Protein AF-A0A3N5PZY4-F1 (afdb_monomer_lite)

Foldseek 3Di:
DAAFEKEKEKEWEKFWLKFFPDPQDLHGPPPDPVVSVQNLLSLVQVLVVCVVDPLWAKEKEFFAEPVYDQCLSVVNSVVSCVSSVDDPVRYHYHYDYDDDDPDPLCNRVRRMIGMAINNATAITTGIDMDMDTHDDKDKDFDDDDDDAPQADKDKDKWKAKPNHTFDFDPPDPTTITIDTQVSFDDVQTKIKMKMKMWIAHPVRDIDIDMDIDMDTYYYDHDDHHYFHDQPPGTDDPQKDFQAWDDPPDLAGRYGHVVVLVVVVVLVVLVWAKEKEFFAEQDDDPVSRVVSSVSNVVNVCVVSVHDPVRYHYDYDDYDNDGDNHSRNRRSRRTMMMGIGGDDD

Radius of gyration: 30.27 Å; chains: 1; bounding box: 75×42×87 Å

Structure (mmCIF, N/CA/C/O backbone):
data_AF-A0A3N5PZY4-F1
#
_entry.id   AF-A0A3N5PZY4-F1
#
loop_
_atom_site.group_PDB
_atom_site.id
_atom_site.type_symbol
_atom_site.label_atom_id
_atom_site.label_alt_id
_atom_site.label_comp_id
_atom_site.label_asym_id
_atom_site.label_entity_id
_atom_site.label_seq_id
_atom_site.pdbx_PDB_ins_code
_atom_site.Cartn_x
_atom_site.Cartn_y
_atom_site.Cartn_z
_atom_site.occupancy
_atom_site.B_iso_or_equiv
_atom_site.auth_seq_id
_atom_site.auth_comp_id
_atom_site.auth_asym_id
_atom_site.auth_atom_id
_atom_site.pdbx_PDB_model_num
ATOM 1 N N . MET A 1 1 ? -21.952 -9.156 31.221 1.00 52.38 1 MET A N 1
ATOM 2 C CA . MET A 1 1 ? -20.682 -9.313 30.490 1.00 52.38 1 MET A CA 1
ATOM 3 C C . MET A 1 1 ? -20.955 -8.785 29.099 1.00 52.38 1 MET A C 1
ATOM 5 O O . MET A 1 1 ? -21.844 -9.321 28.447 1.00 52.38 1 MET A O 1
ATOM 9 N N . THR A 1 2 ? -20.318 -7.684 28.718 1.00 58.78 2 THR A N 1
ATOM 10 C CA . THR A 1 2 ? -20.609 -6.984 27.454 1.00 58.78 2 THR A CA 1
ATOM 11 C C . THR A 1 2 ? -19.402 -7.107 26.530 1.00 58.78 2 THR A C 1
ATOM 13 O O . THR A 1 2 ? -18.292 -7.349 27.006 1.00 58.78 2 THR A O 1
ATOM 16 N N . ALA A 1 3 ? -19.626 -7.010 25.224 1.00 64.38 3 ALA A N 1
ATOM 17 C CA . ALA A 1 3 ? -18.598 -7.147 24.207 1.00 64.38 3 ALA A CA 1
ATOM 18 C C . ALA A 1 3 ? -18.142 -5.781 23.691 1.00 64.38 3 ALA A C 1
ATOM 20 O O . ALA A 1 3 ? -18.972 -4.913 23.438 1.00 64.38 3 ALA A O 1
ATOM 21 N N . ILE A 1 4 ? -16.836 -5.616 23.516 1.00 71.94 4 ILE A N 1
ATOM 22 C CA . ILE A 1 4 ? -16.255 -4.620 22.619 1.00 71.94 4 ILE A CA 1
ATOM 23 C C . ILE A 1 4 ? -16.128 -5.333 21.283 1.00 71.94 4 ILE A C 1
ATOM 25 O O . ILE A 1 4 ? -15.358 -6.288 21.186 1.00 71.94 4 ILE A O 1
ATOM 29 N N . ASP A 1 5 ? -16.888 -4.912 20.281 1.00 74.81 5 ASP A N 1
ATOM 30 C CA . ASP A 1 5 ? -16.791 -5.522 18.963 1.00 74.81 5 ASP A CA 1
ATOM 31 C C . ASP A 1 5 ? -15.567 -4.936 18.260 1.00 74.81 5 ASP A C 1
ATOM 33 O O . ASP A 1 5 ? -15.507 -3.753 17.917 1.00 74.81 5 ASP A O 1
ATOM 37 N N . VAL A 1 6 ? -14.549 -5.769 18.085 1.00 69.81 6 VAL A N 1
ATOM 38 C CA . VAL A 1 6 ? -13.333 -5.425 17.357 1.00 69.81 6 VAL A CA 1
ATOM 39 C C . VAL A 1 6 ? -13.479 -5.988 15.957 1.00 69.81 6 VAL A C 1
ATOM 41 O O . VAL A 1 6 ? -13.426 -7.198 15.773 1.00 69.81 6 VAL A O 1
ATOM 44 N N . THR A 1 7 ? -13.675 -5.125 14.965 1.00 72.06 7 THR A N 1
ATOM 45 C CA . THR A 1 7 ? -13.586 -5.546 13.562 1.00 72.06 7 THR A CA 1
ATOM 46 C C . THR A 1 7 ? -12.134 -5.432 13.137 1.00 72.06 7 THR A C 1
ATOM 48 O O . THR A 1 7 ? -11.539 -4.363 13.277 1.00 72.06 7 THR A O 1
ATOM 51 N N . VAL A 1 8 ? -11.552 -6.532 12.667 1.00 72.94 8 VAL A N 1
ATOM 52 C CA . VAL A 1 8 ? -10.187 -6.545 12.137 1.00 72.94 8 VAL A CA 1
ATOM 53 C C . VAL A 1 8 ? -10.281 -6.627 10.623 1.00 72.94 8 VAL A C 1
ATOM 55 O O . VAL A 1 8 ? -10.717 -7.633 10.080 1.00 72.94 8 VAL A O 1
ATOM 58 N N . ASP A 1 9 ? -9.863 -5.575 9.940 1.00 72.38 9 ASP A N 1
ATOM 59 C CA . ASP A 1 9 ? -9.740 -5.582 8.490 1.00 72.38 9 ASP A CA 1
ATOM 60 C C . ASP A 1 9 ? -8.288 -5.911 8.143 1.00 72.38 9 ASP A C 1
ATOM 62 O O . ASP A 1 9 ? -7.366 -5.155 8.476 1.00 72.38 9 ASP A O 1
ATOM 66 N N . ASP A 1 10 ? -8.085 -7.052 7.486 1.00 75.00 10 ASP A N 1
ATOM 67 C CA . ASP A 1 10 ? -6.793 -7.408 6.915 1.00 75.00 10 ASP A CA 1
ATOM 68 C C . ASP A 1 10 ? -6.765 -6.911 5.475 1.00 75.00 10 ASP A C 1
ATOM 70 O O . ASP A 1 10 ? -7.575 -7.299 4.635 1.00 75.00 10 ASP A O 1
ATOM 74 N N . THR A 1 11 ? -5.874 -5.979 5.189 1.00 76.31 11 THR A N 1
ATOM 75 C CA . THR A 1 11 ? -5.788 -5.360 3.874 1.00 76.31 11 THR A CA 1
ATOM 76 C C . THR A 1 11 ? -4.509 -5.797 3.197 1.00 76.31 11 THR A C 1
ATOM 78 O O . THR A 1 11 ? -3.420 -5.597 3.730 1.00 76.31 11 THR A O 1
ATOM 81 N N . ILE A 1 12 ? -4.639 -6.370 2.007 1.00 82.38 12 ILE A N 1
ATOM 82 C CA . ILE A 1 12 ? -3.504 -6.734 1.166 1.00 82.38 12 ILE A CA 1
ATOM 83 C C . ILE A 1 12 ? -3.363 -5.648 0.106 1.00 82.38 12 ILE A C 1
ATOM 85 O O . ILE A 1 12 ? -4.288 -5.411 -0.676 1.00 82.38 12 ILE A O 1
ATOM 89 N N . TYR A 1 13 ? -2.205 -5.001 0.089 1.00 85.00 13 TYR A N 1
ATOM 90 C CA . TYR A 1 13 ? -1.813 -4.038 -0.933 1.00 85.00 13 TYR A CA 1
ATOM 91 C C . TYR A 1 13 ? -0.797 -4.686 -1.862 1.00 85.00 13 TYR A C 1
ATOM 93 O O . TYR A 1 13 ? -0.001 -5.516 -1.428 1.00 85.00 13 TYR A O 1
ATOM 101 N N . GLN A 1 14 ? -0.793 -4.297 -3.131 1.00 89.94 14 GLN A N 1
ATOM 102 C CA . GLN A 1 14 ? 0.293 -4.647 -4.039 1.00 89.94 14 GLN A CA 1
ATOM 103 C C . GLN A 1 14 ? 1.214 -3.440 -4.171 1.00 89.94 14 GLN A C 1
ATOM 105 O O . GLN A 1 14 ? 0.748 -2.337 -4.442 1.00 89.94 14 GLN A O 1
ATOM 110 N N . ALA A 1 15 ? 2.513 -3.634 -3.959 1.00 92.69 15 ALA A N 1
ATOM 111 C CA . ALA A 1 15 ? 3.484 -2.547 -3.984 1.00 92.69 15 ALA A CA 1
ATOM 112 C C . ALA A 1 15 ? 4.720 -2.911 -4.803 1.00 92.69 15 ALA A C 1
ATOM 114 O O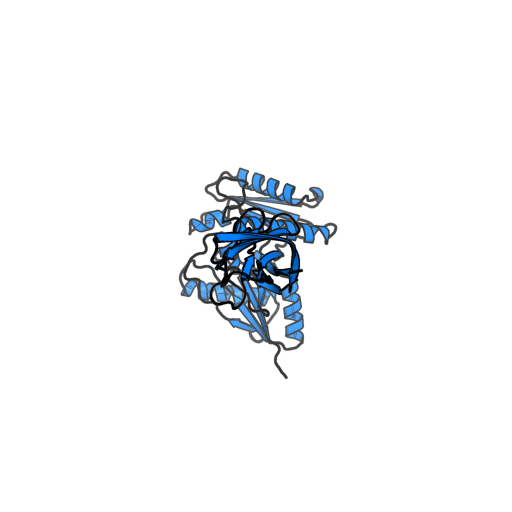 . ALA A 1 15 ? 5.148 -4.067 -4.844 1.00 92.69 15 ALA A O 1
ATOM 115 N N . ALA A 1 16 ? 5.325 -1.906 -5.435 1.00 95.06 16 ALA A N 1
ATOM 116 C CA . ALA A 1 16 ? 6.660 -2.049 -5.996 1.00 95.06 16 ALA A CA 1
ATOM 117 C C . ALA A 1 16 ? 7.684 -2.232 -4.854 1.00 95.06 16 ALA A C 1
ATOM 119 O O . ALA A 1 16 ? 7.517 -1.636 -3.784 1.00 95.06 16 ALA A O 1
ATOM 120 N N . PRO A 1 17 ? 8.782 -2.978 -5.066 1.00 96.38 17 PRO A N 1
ATOM 121 C CA . PRO A 1 17 ? 9.813 -3.208 -4.056 1.00 96.38 17 PRO A CA 1
ATOM 122 C C . PRO A 1 17 ? 10.758 -1.997 -3.986 1.00 96.38 17 PRO A C 1
ATOM 124 O O . PRO A 1 17 ? 11.951 -2.082 -4.270 1.00 96.38 17 PRO A O 1
ATOM 127 N N . THR A 1 18 ? 10.199 -0.819 -3.710 1.00 96.88 18 THR A N 1
ATOM 128 C CA . THR A 1 18 ? 10.907 0.465 -3.739 1.00 96.88 18 THR A CA 1
ATOM 129 C C . THR A 1 18 ? 10.600 1.277 -2.489 1.00 96.88 18 THR A C 1
ATOM 131 O O . THR A 1 18 ? 9.448 1.410 -2.085 1.00 96.88 18 THR A O 1
ATOM 134 N N . ILE A 1 19 ? 11.650 1.842 -1.899 1.00 96.94 19 ILE A N 1
ATOM 135 C CA . ILE A 1 19 ? 11.610 2.704 -0.718 1.00 96.94 19 ILE A CA 1
ATOM 136 C C . ILE A 1 19 ? 11.987 4.122 -1.140 1.00 96.94 19 ILE A C 1
ATOM 138 O O . ILE A 1 19 ? 12.992 4.314 -1.821 1.00 96.94 19 ILE A O 1
ATOM 142 N N . TYR A 1 20 ? 11.202 5.109 -0.729 1.00 96.44 20 TYR A N 1
ATOM 143 C CA . TYR A 1 20 ? 11.368 6.525 -1.036 1.00 96.44 20 TYR A CA 1
ATOM 144 C C . TYR A 1 20 ? 11.798 7.321 0.192 1.00 96.44 20 TYR A C 1
ATOM 146 O O . TYR A 1 20 ? 11.276 7.158 1.299 1.00 96.44 20 TYR A O 1
ATOM 154 N N . PHE A 1 21 ? 12.703 8.264 -0.038 1.00 95.88 21 PHE A N 1
ATOM 155 C CA . PHE A 1 21 ? 13.348 9.063 0.990 1.00 95.88 21 PHE A CA 1
ATOM 156 C C . PHE A 1 21 ? 13.028 10.547 0.846 1.00 95.88 21 PHE A C 1
ATOM 158 O O . PHE A 1 21 ? 12.880 11.080 -0.257 1.00 95.88 21 PHE A O 1
ATOM 165 N N . ALA A 1 22 ? 12.963 11.230 1.985 1.00 94.81 22 ALA A N 1
ATOM 166 C CA . ALA A 1 22 ? 12.830 12.672 2.029 1.00 94.81 22 ALA A CA 1
ATOM 167 C C . ALA A 1 22 ? 14.056 13.363 1.401 1.00 94.81 22 ALA A C 1
ATOM 169 O O . ALA A 1 22 ? 15.173 12.828 1.364 1.00 94.81 22 ALA A O 1
ATOM 170 N N . ARG A 1 23 ? 13.834 14.584 0.904 1.00 95.44 23 ARG A N 1
ATOM 171 C CA . ARG A 1 23 ? 14.869 15.417 0.281 1.00 95.44 23 ARG A CA 1
ATOM 172 C C . ARG A 1 23 ? 16.037 15.649 1.240 1.00 95.44 23 ARG A C 1
ATOM 174 O O . ARG A 1 23 ? 15.823 15.994 2.398 1.00 95.44 23 ARG A O 1
ATOM 181 N N . ASN A 1 24 ? 17.258 15.492 0.736 1.00 96.69 24 ASN A N 1
ATOM 182 C CA . ASN A 1 24 ? 18.517 15.639 1.465 1.00 96.69 24 ASN A CA 1
ATOM 183 C C . ASN A 1 24 ? 18.575 14.813 2.760 1.00 96.69 24 ASN A C 1
ATOM 185 O O . ASN A 1 24 ? 19.150 15.247 3.757 1.00 96.69 24 ASN A O 1
ATOM 189 N N . SER A 1 25 ? 17.946 13.635 2.763 1.00 95.19 25 SER A N 1
ATOM 190 C CA . SER A 1 25 ? 17.781 12.824 3.966 1.00 95.19 25 SER A CA 1
ATOM 191 C C . SER A 1 25 ? 17.844 11.320 3.692 1.00 95.19 25 SER A C 1
ATOM 193 O O . SER A 1 25 ? 17.567 10.847 2.585 1.00 95.19 25 SER A O 1
ATOM 195 N N . THR A 1 26 ? 18.182 10.570 4.740 1.00 94.62 26 THR A N 1
ATOM 196 C CA . THR A 1 26 ? 18.023 9.111 4.854 1.00 94.62 26 THR A CA 1
ATOM 197 C C . THR A 1 26 ? 16.737 8.720 5.585 1.00 94.62 26 THR A C 1
ATOM 199 O O . THR A 1 26 ? 16.471 7.533 5.761 1.00 94.62 26 THR A O 1
ATOM 202 N N . ASN A 1 27 ? 15.915 9.697 5.971 1.00 92.56 27 ASN A N 1
ATOM 203 C CA . ASN A 1 27 ? 14.571 9.457 6.478 1.00 92.56 27 ASN A CA 1
ATOM 204 C C . ASN A 1 27 ? 13.628 9.122 5.320 1.00 92.56 27 ASN A C 1
ATOM 206 O O . ASN A 1 27 ? 13.767 9.653 4.214 1.00 92.56 27 ASN A O 1
ATOM 210 N N . LEU A 1 28 ? 12.653 8.258 5.587 1.00 92.38 28 LEU A N 1
ATOM 211 C CA . LEU A 1 28 ? 11.587 7.940 4.639 1.00 92.38 28 LEU A CA 1
ATOM 212 C C . LEU A 1 28 ? 10.746 9.191 4.338 1.00 92.38 28 LEU A C 1
ATOM 214 O O . LEU A 1 28 ? 10.697 10.117 5.146 1.00 92.38 28 LEU A O 1
ATOM 218 N N . VAL A 1 29 ? 10.096 9.235 3.172 1.00 88.38 29 VAL A N 1
ATOM 219 C CA . VAL A 1 29 ? 9.154 10.321 2.839 1.00 88.38 29 VAL A CA 1
ATOM 220 C C . VAL A 1 29 ? 8.045 10.401 3.901 1.00 88.38 29 VAL A C 1
ATOM 222 O O . VAL A 1 29 ? 7.232 9.483 4.026 1.00 88.38 29 VAL A O 1
ATOM 225 N N . ASP A 1 30 ? 8.006 11.519 4.633 1.00 66.69 30 ASP A N 1
ATOM 226 C CA . ASP A 1 30 ? 6.967 11.861 5.612 1.00 66.69 30 ASP A CA 1
ATOM 227 C C . ASP A 1 30 ? 5.676 12.276 4.889 1.00 66.69 30 ASP A C 1
ATOM 229 O O . ASP A 1 30 ? 5.402 13.450 4.654 1.00 66.69 30 ASP A O 1
ATOM 233 N N . GLY A 1 31 ? 4.874 11.291 4.495 1.00 52.41 31 GLY A N 1
ATOM 234 C CA . GLY A 1 31 ? 3.535 11.504 3.951 1.00 52.41 31 GLY A CA 1
ATOM 235 C C . GLY A 1 31 ? 2.490 10.898 4.875 1.00 52.41 31 GLY A C 1
ATOM 236 O O . GLY A 1 31 ? 1.971 9.836 4.567 1.00 52.41 31 GLY A O 1
ATOM 237 N N . SER A 1 32 ? 2.176 11.516 6.017 1.00 60.53 32 SER A N 1
ATOM 238 C CA . SER A 1 32 ? 1.340 10.920 7.084 1.00 60.53 32 SER A CA 1
ATOM 239 C C . SER A 1 32 ? 1.924 9.634 7.707 1.00 60.53 32 SER A C 1
ATOM 241 O O . SER A 1 32 ? 2.793 8.970 7.139 1.00 60.53 32 SER A O 1
ATOM 243 N N . SER A 1 33 ? 1.421 9.238 8.881 1.00 63.81 33 SER A N 1
ATOM 244 C CA . SER A 1 33 ? 1.812 7.971 9.521 1.00 63.81 33 SER A CA 1
ATOM 245 C C . SER A 1 33 ? 1.552 6.750 8.629 1.00 63.81 33 SER A C 1
ATOM 247 O O . SER A 1 33 ? 2.242 5.744 8.764 1.00 63.81 33 SER A O 1
ATOM 249 N N . VAL A 1 34 ? 0.607 6.840 7.687 1.00 71.62 34 VAL A N 1
ATOM 250 C CA . VAL A 1 34 ? 0.194 5.724 6.828 1.00 71.62 34 VAL A CA 1
ATOM 251 C C . VAL A 1 34 ? 1.235 5.407 5.750 1.00 71.62 34 VAL A C 1
ATOM 253 O O . VAL A 1 34 ? 1.596 4.244 5.594 1.00 71.62 34 VAL A O 1
ATOM 256 N N . THR A 1 35 ? 1.777 6.405 5.042 1.00 74.12 35 THR A N 1
ATOM 257 C CA . THR A 1 35 ? 2.791 6.162 3.990 1.00 74.12 35 THR A CA 1
ATOM 258 C C . THR A 1 35 ? 4.086 5.627 4.592 1.00 74.12 35 THR A C 1
ATOM 260 O O . THR A 1 35 ? 4.672 4.680 4.070 1.00 74.12 35 T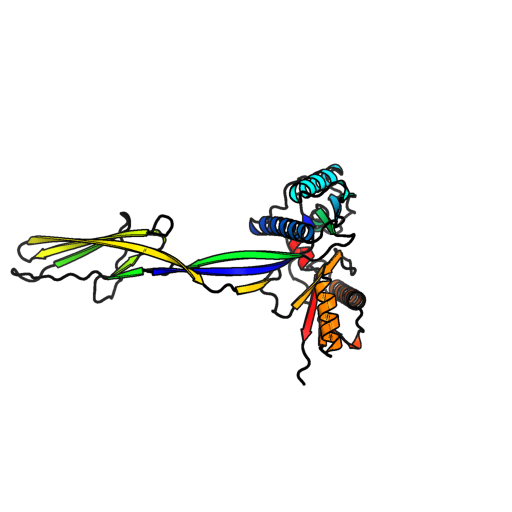HR A O 1
ATOM 263 N N . ALA A 1 36 ? 4.510 6.177 5.735 1.00 79.12 36 ALA A N 1
ATOM 264 C CA . ALA A 1 36 ? 5.673 5.672 6.460 1.00 79.12 36 ALA A CA 1
ATOM 265 C C . ALA A 1 36 ? 5.474 4.209 6.900 1.00 79.12 36 ALA A C 1
ATOM 267 O O . ALA A 1 36 ? 6.359 3.377 6.694 1.00 79.12 36 ALA A O 1
ATOM 268 N N . GLN A 1 37 ? 4.291 3.869 7.429 1.00 83.56 37 GLN A N 1
ATOM 269 C CA . GLN A 1 37 ? 3.934 2.483 7.752 1.00 83.56 37 GLN A CA 1
ATOM 270 C C . GLN A 1 37 ? 3.931 1.586 6.510 1.00 83.56 37 GLN A C 1
ATOM 272 O O . GLN A 1 37 ? 4.402 0.454 6.583 1.00 83.56 37 GLN A O 1
ATOM 277 N N . MET A 1 38 ? 3.450 2.072 5.363 1.00 86.62 38 MET A N 1
ATOM 278 C CA . MET A 1 38 ? 3.446 1.294 4.125 1.00 86.62 38 MET A CA 1
ATOM 279 C C . MET A 1 38 ? 4.868 0.938 3.678 1.00 86.62 38 MET A C 1
ATOM 281 O O . MET A 1 38 ? 5.144 -0.224 3.400 1.00 86.62 38 MET A O 1
ATOM 285 N N . GLN A 1 39 ? 5.800 1.894 3.685 1.00 91.44 39 GLN A N 1
ATOM 286 C CA . GLN A 1 39 ? 7.201 1.628 3.333 1.00 91.44 39 GLN A CA 1
ATOM 287 C C . GLN A 1 39 ? 7.877 0.640 4.292 1.00 91.44 39 GLN A C 1
ATOM 289 O O . GLN A 1 39 ? 8.648 -0.220 3.867 1.00 91.44 39 GLN A O 1
ATOM 294 N N . GLN A 1 40 ? 7.558 0.712 5.587 1.00 90.88 40 GLN A N 1
ATOM 295 C CA . GLN A 1 40 ? 8.024 -0.281 6.558 1.00 90.88 40 GLN A CA 1
ATOM 296 C C . GLN A 1 40 ? 7.460 -1.677 6.264 1.00 90.88 40 GLN A C 1
ATOM 298 O O . GLN A 1 40 ? 8.187 -2.664 6.355 1.00 90.88 40 GLN A O 1
ATOM 303 N N . ARG A 1 41 ? 6.189 -1.776 5.861 1.00 91.25 41 ARG A N 1
ATOM 304 C CA . ARG A 1 41 ? 5.578 -3.054 5.473 1.00 91.25 41 ARG A CA 1
ATOM 305 C C . ARG A 1 41 ? 6.143 -3.594 4.155 1.00 91.25 41 ARG A C 1
ATOM 307 O O . ARG A 1 41 ? 6.287 -4.807 4.028 1.00 91.25 41 ARG A O 1
ATOM 314 N N . VAL A 1 42 ? 6.526 -2.730 3.209 1.00 94.12 42 VAL A N 1
ATOM 315 C CA . VAL A 1 42 ? 7.280 -3.121 2.002 1.00 94.12 42 VAL A CA 1
ATOM 316 C C . VAL A 1 42 ? 8.592 -3.796 2.403 1.00 94.12 42 VAL A C 1
ATOM 318 O O . VAL A 1 42 ? 8.857 -4.910 1.958 1.00 94.12 42 VAL A O 1
ATOM 321 N N . LEU A 1 43 ? 9.375 -3.185 3.303 1.00 94.56 43 LEU A N 1
ATOM 322 C CA . LEU A 1 43 ? 10.609 -3.795 3.821 1.00 94.56 43 LEU A CA 1
ATOM 323 C C . LEU A 1 43 ? 10.345 -5.145 4.494 1.00 94.56 43 LEU A C 1
ATOM 325 O O . LEU A 1 43 ? 11.038 -6.113 4.192 1.00 94.56 43 LEU A O 1
ATOM 329 N N . ALA A 1 44 ? 9.327 -5.228 5.354 1.00 93.94 44 ALA A N 1
ATOM 330 C CA . ALA A 1 44 ? 8.958 -6.477 6.020 1.00 93.94 44 ALA A CA 1
ATOM 331 C C . ALA A 1 44 ? 8.573 -7.580 5.016 1.00 93.94 44 ALA A C 1
ATOM 333 O O . ALA A 1 44 ? 8.972 -8.732 5.175 1.00 93.94 44 ALA A O 1
ATOM 334 N N . SER A 1 45 ? 7.862 -7.218 3.946 1.00 94.25 45 SER A N 1
ATOM 335 C CA . SER A 1 45 ? 7.465 -8.152 2.884 1.00 94.25 45 SER A CA 1
ATOM 336 C C . SER A 1 45 ? 8.682 -8.660 2.105 1.00 94.25 45 SER A C 1
ATOM 338 O O . SER A 1 45 ? 8.786 -9.855 1.834 1.00 94.25 45 SER A O 1
ATOM 340 N N . VAL A 1 46 ? 9.657 -7.786 1.815 1.00 95.06 46 VAL A N 1
ATOM 341 C CA . VAL A 1 46 ? 10.948 -8.196 1.234 1.00 95.06 46 VAL A CA 1
ATOM 342 C C . VAL A 1 46 ? 11.682 -9.153 2.173 1.00 95.06 46 VAL A C 1
ATOM 344 O O . VAL A 1 46 ? 12.112 -10.216 1.735 1.00 95.06 46 VAL A O 1
ATOM 347 N N . GLN A 1 47 ? 11.802 -8.827 3.464 1.00 94.38 47 GLN A N 1
ATOM 348 C CA . GLN A 1 47 ? 12.464 -9.698 4.445 1.00 94.38 47 GLN A CA 1
ATOM 349 C C . GLN A 1 47 ? 11.821 -11.083 4.511 1.00 94.38 47 GLN A C 1
ATOM 351 O O . GLN A 1 47 ? 12.526 -12.091 4.524 1.00 94.38 47 GLN A O 1
ATOM 356 N N . GLN A 1 48 ? 10.489 -11.140 4.510 1.00 92.56 48 GLN A N 1
ATOM 357 C CA . GLN A 1 48 ? 9.753 -12.398 4.491 1.00 92.56 48 GLN A CA 1
ATOM 358 C C . GLN A 1 48 ? 10.066 -13.208 3.228 1.00 92.56 48 GLN A C 1
ATOM 360 O O . GLN A 1 48 ? 10.348 -14.402 3.326 1.00 92.56 48 GLN A O 1
ATOM 365 N N . GLN A 1 49 ? 10.077 -12.577 2.049 1.00 91.69 49 GLN A N 1
ATOM 366 C CA . GLN A 1 49 ? 10.437 -13.264 0.807 1.00 91.69 49 GLN A CA 1
ATOM 367 C C . GLN A 1 49 ? 11.864 -13.822 0.853 1.00 91.69 49 GLN A C 1
ATOM 369 O O . GLN A 1 49 ? 12.071 -14.987 0.509 1.00 91.69 49 GLN A O 1
ATOM 374 N N . LEU A 1 50 ? 12.829 -13.040 1.341 1.00 92.06 50 LEU A N 1
ATOM 375 C CA . LEU A 1 50 ? 14.218 -13.482 1.494 1.00 92.06 50 LEU A CA 1
ATOM 376 C C . LEU A 1 50 ? 14.345 -14.658 2.468 1.00 92.06 50 LEU A C 1
ATOM 378 O O . LEU A 1 50 ? 15.066 -15.610 2.181 1.00 92.06 50 LEU A O 1
ATOM 382 N N . ALA A 1 51 ? 13.595 -14.648 3.572 1.00 91.62 51 ALA A N 1
ATOM 383 C CA . ALA A 1 51 ? 13.580 -15.749 4.534 1.00 91.62 51 ALA A CA 1
ATOM 384 C C . ALA A 1 51 ? 13.021 -17.055 3.939 1.00 91.62 51 ALA A C 1
ATOM 386 O O . ALA A 1 51 ? 13.437 -18.141 4.333 1.00 91.62 51 ALA A O 1
ATOM 387 N N . THR A 1 52 ? 12.096 -16.967 2.976 1.00 91.38 52 THR A N 1
ATOM 388 C CA . THR A 1 52 ? 11.553 -18.150 2.281 1.00 91.38 52 THR A CA 1
ATOM 389 C C . THR A 1 52 ? 12.441 -18.668 1.147 1.00 91.38 52 THR A C 1
ATOM 391 O O . THR A 1 52 ? 12.261 -19.802 0.703 1.00 91.38 52 THR A O 1
ATOM 394 N N . ARG A 1 53 ? 13.407 -17.869 0.672 1.00 89.88 53 ARG A N 1
ATOM 395 C CA . ARG A 1 53 ? 14.286 -18.204 -0.456 1.00 89.88 53 ARG A CA 1
ATOM 396 C C . ARG A 1 53 ? 15.745 -18.278 -0.006 1.00 89.88 53 ARG A C 1
ATOM 398 O O . ARG A 1 53 ? 16.510 -17.326 -0.157 1.00 89.88 53 ARG A O 1
ATOM 405 N N . ASN A 1 54 ? 16.144 -19.439 0.510 1.00 85.81 54 ASN A N 1
ATOM 406 C CA . ASN A 1 54 ? 17.535 -19.692 0.895 1.00 85.81 54 ASN A CA 1
ATOM 407 C C . ASN A 1 54 ? 18.495 -19.419 -0.275 1.00 85.81 54 ASN A C 1
ATOM 409 O O . ASN A 1 54 ? 18.400 -20.058 -1.322 1.00 85.81 54 ASN A O 1
ATOM 413 N N . GLY A 1 55 ? 19.439 -18.497 -0.075 1.00 91.00 55 GLY A N 1
ATOM 414 C CA . GLY A 1 55 ? 20.473 -18.171 -1.061 1.00 91.00 55 GLY A CA 1
ATOM 415 C C . GLY A 1 55 ? 20.049 -17.201 -2.170 1.00 91.00 55 GLY A C 1
ATOM 416 O O . GLY A 1 55 ? 20.808 -17.046 -3.127 1.00 91.00 55 GLY A O 1
ATOM 417 N N . ALA A 1 56 ? 18.881 -16.554 -2.060 1.00 93.50 56 ALA A N 1
ATOM 418 C CA . ALA A 1 56 ? 18.456 -15.533 -3.017 1.00 93.50 56 ALA A CA 1
ATOM 419 C C . ALA A 1 56 ? 19.495 -14.410 -3.134 1.00 93.50 56 ALA A C 1
ATOM 421 O O . ALA A 1 56 ? 20.009 -13.911 -2.127 1.00 93.50 56 ALA A O 1
ATOM 422 N N . ARG A 1 57 ? 19.796 -14.000 -4.370 1.00 95.81 57 ARG A N 1
ATOM 423 C CA . ARG A 1 57 ? 20.704 -12.877 -4.628 1.00 95.81 57 ARG A CA 1
ATOM 424 C C . ARG A 1 57 ? 19.915 -11.585 -4.632 1.00 95.81 57 ARG A C 1
ATOM 426 O O . ARG A 1 57 ? 18.834 -11.513 -5.204 1.00 95.81 57 ARG A O 1
ATOM 433 N N . ILE A 1 58 ? 20.469 -10.550 -4.025 1.00 96.44 58 ILE A N 1
ATOM 434 C CA . ILE A 1 58 ? 19.788 -9.272 -3.868 1.00 96.44 58 ILE A CA 1
ATOM 435 C C . ILE A 1 58 ? 20.599 -8.211 -4.587 1.00 96.44 58 ILE A C 1
ATOM 437 O O . ILE A 1 58 ? 21.793 -8.072 -4.334 1.00 96.44 58 ILE A O 1
ATOM 441 N N . THR A 1 59 ? 19.948 -7.430 -5.439 1.00 98.19 59 THR A N 1
ATOM 442 C CA . THR A 1 59 ? 20.522 -6.193 -5.970 1.00 98.19 59 THR A CA 1
ATOM 443 C C . THR A 1 59 ? 19.774 -5.014 -5.367 1.00 98.19 59 THR A C 1
ATOM 445 O O . THR A 1 59 ? 18.551 -4.928 -5.461 1.00 98.19 59 THR A O 1
ATOM 448 N N . ILE A 1 60 ? 20.509 -4.108 -4.727 1.00 97.88 60 ILE A N 1
ATOM 449 C CA . ILE A 1 60 ? 19.971 -2.880 -4.147 1.00 97.88 60 ILE A CA 1
ATOM 450 C C . ILE A 1 60 ? 20.422 -1.700 -5.004 1.00 97.88 60 ILE A C 1
ATOM 452 O O . ILE A 1 60 ? 21.612 -1.379 -5.067 1.00 97.88 60 ILE A O 1
ATOM 456 N N . GLU A 1 61 ? 19.463 -1.043 -5.647 1.00 98.38 61 GLU A N 1
ATOM 457 C CA . GLU A 1 61 ? 19.687 0.097 -6.532 1.00 98.38 61 GLU A CA 1
ATOM 458 C C . GLU A 1 61 ? 19.323 1.400 -5.818 1.00 98.38 61 GLU A C 1
ATOM 460 O O . GLU A 1 61 ? 18.150 1.751 -5.675 1.00 98.38 61 GLU A O 1
ATOM 465 N N . GLY A 1 62 ? 20.334 2.133 -5.360 1.00 98.25 62 GLY A N 1
ATOM 466 C CA . GLY A 1 62 ? 20.180 3.472 -4.803 1.00 98.25 62 GLY A CA 1
ATOM 467 C C . GLY A 1 62 ? 20.153 4.537 -5.888 1.00 98.25 62 GLY A C 1
ATOM 468 O O . GLY A 1 62 ? 21.047 4.600 -6.733 1.00 98.25 62 GLY A O 1
ATOM 469 N N . MET A 1 63 ? 19.180 5.432 -5.824 1.00 98.31 63 MET A N 1
ATOM 470 C CA . MET A 1 63 ? 19.122 6.618 -6.666 1.00 98.31 63 MET A CA 1
ATOM 471 C C . MET A 1 63 ? 18.992 7.865 -5.793 1.00 98.31 63 MET A C 1
ATOM 473 O O . MET A 1 63 ? 18.386 7.855 -4.715 1.00 98.31 63 MET A O 1
ATOM 477 N N . THR A 1 64 ? 19.603 8.949 -6.253 1.00 97.88 64 THR A N 1
ATOM 478 C CA . THR A 1 64 ? 19.404 10.283 -5.690 1.00 97.88 64 THR A CA 1
ATOM 479 C C . THR A 1 64 ? 18.986 11.229 -6.801 1.00 97.88 64 THR A C 1
ATOM 481 O O . THR A 1 64 ? 19.383 11.046 -7.953 1.00 97.88 64 THR A O 1
ATOM 484 N N . SER A 1 65 ? 18.195 12.242 -6.463 1.00 97.44 65 SER A N 1
ATOM 485 C CA . SER A 1 65 ? 17.836 13.276 -7.431 1.00 97.44 65 SER A CA 1
ATOM 486 C C . SER A 1 65 ? 19.054 14.123 -7.803 1.00 97.44 65 SER A C 1
ATOM 488 O O . SER A 1 65 ? 19.978 14.283 -7.005 1.00 97.44 65 SER A O 1
ATOM 490 N N . ARG A 1 66 ? 19.049 14.717 -9.001 1.00 96.00 66 ARG A N 1
ATOM 491 C CA . ARG A 1 66 ? 20.125 15.607 -9.477 1.00 96.00 66 ARG A CA 1
ATOM 492 C C . ARG A 1 66 ? 20.347 16.838 -8.588 1.00 96.00 66 ARG A C 1
ATOM 494 O O . ARG A 1 66 ? 21.422 17.428 -8.620 1.00 96.00 66 ARG A O 1
ATOM 501 N N . ASP A 1 67 ? 19.336 17.233 -7.816 1.00 95.69 67 ASP A N 1
ATOM 502 C CA . ASP A 1 67 ? 19.406 18.345 -6.861 1.00 95.69 67 ASP A CA 1
ATOM 503 C C . ASP A 1 67 ? 19.991 17.957 -5.489 1.00 95.69 67 ASP A C 1
ATOM 505 O O . ASP A 1 67 ? 19.932 18.753 -4.554 1.00 95.69 67 ASP A O 1
ATOM 509 N N . GLU A 1 68 ? 20.539 16.746 -5.360 1.00 97.06 68 GLU A N 1
ATOM 510 C CA . GLU A 1 68 ? 21.103 16.200 -4.128 1.00 97.06 68 GLU A CA 1
ATOM 511 C C . GLU A 1 68 ? 22.560 15.751 -4.316 1.00 97.06 68 GLU A C 1
ATOM 513 O O . GLU A 1 68 ? 23.032 15.475 -5.421 1.00 97.06 68 GLU A O 1
ATOM 518 N N . GLU A 1 69 ? 23.290 15.629 -3.209 1.00 97.50 69 GLU A N 1
ATOM 519 C CA . GLU A 1 69 ? 24.642 15.077 -3.234 1.00 97.50 69 GLU A CA 1
ATOM 520 C C . GLU A 1 69 ? 24.627 13.577 -3.567 1.00 97.50 69 GLU A C 1
ATOM 522 O O . GLU A 1 69 ? 23.947 12.787 -2.911 1.00 97.50 69 GLU A O 1
ATOM 527 N N . ALA A 1 70 ? 25.476 13.148 -4.508 1.00 96.56 70 ALA A N 1
ATOM 528 C CA . ALA A 1 70 ? 25.579 11.748 -4.943 1.00 96.56 70 ALA A CA 1
ATOM 529 C C . ALA A 1 70 ? 25.830 10.742 -3.798 1.00 96.56 70 ALA A C 1
ATOM 531 O O . ALA A 1 70 ? 25.467 9.568 -3.912 1.00 96.56 70 ALA A O 1
ATOM 532 N N . ARG A 1 71 ? 26.431 11.176 -2.676 1.00 97.69 71 ARG A N 1
ATOM 533 C CA . ARG A 1 71 ? 26.652 10.309 -1.504 1.00 97.69 71 ARG A CA 1
ATOM 534 C C . ARG A 1 71 ? 25.350 9.813 -0.871 1.00 97.69 71 ARG A C 1
ATOM 536 O O . ARG A 1 71 ? 25.346 8.713 -0.322 1.00 97.69 71 ARG A O 1
ATOM 543 N N . LEU A 1 72 ? 24.250 10.561 -0.995 1.00 98.12 72 LEU A N 1
ATOM 544 C CA . LEU A 1 72 ? 22.967 10.206 -0.383 1.00 98.12 72 LEU A CA 1
ATOM 545 C C . LEU A 1 72 ? 22.403 8.896 -0.936 1.00 98.12 72 LEU A C 1
ATOM 547 O O . LEU A 1 72 ? 21.830 8.121 -0.174 1.00 98.12 72 LEU A O 1
ATOM 551 N N . ALA A 1 73 ? 22.635 8.584 -2.217 1.00 98.12 73 ALA A N 1
ATOM 552 C CA . ALA A 1 73 ? 22.266 7.284 -2.781 1.00 98.12 73 ALA A CA 1
ATOM 553 C C . ALA A 1 73 ? 22.902 6.128 -1.985 1.00 98.12 73 ALA A C 1
ATOM 555 O O . ALA A 1 73 ? 22.215 5.180 -1.616 1.00 98.12 73 ALA A O 1
ATOM 556 N N . ARG A 1 74 ? 24.196 6.228 -1.644 1.00 97.50 74 ARG A N 1
ATOM 557 C CA . ARG A 1 74 ? 24.905 5.194 -0.865 1.00 97.50 74 ARG A CA 1
ATOM 558 C C . ARG A 1 74 ? 24.425 5.121 0.581 1.00 97.50 74 ARG A C 1
ATOM 560 O O . ARG A 1 74 ? 24.315 4.028 1.136 1.00 97.50 74 ARG A O 1
ATOM 567 N N . GLU A 1 75 ? 24.149 6.265 1.200 1.00 98.12 75 GLU A N 1
ATOM 568 C CA . GLU A 1 75 ? 23.669 6.324 2.586 1.00 98.12 75 GLU A CA 1
ATOM 569 C C . GLU A 1 75 ? 22.278 5.692 2.727 1.00 98.12 75 GLU A C 1
ATOM 571 O O . GLU A 1 75 ? 22.050 4.908 3.651 1.00 98.12 75 GLU A O 1
ATOM 576 N N . ARG A 1 76 ? 21.379 5.955 1.770 1.00 98.00 76 ARG A N 1
ATOM 577 C CA . ARG A 1 76 ? 20.044 5.341 1.688 1.00 98.00 76 ARG A CA 1
ATOM 578 C C . ARG A 1 76 ? 20.128 3.835 1.444 1.00 98.00 76 ARG A C 1
ATOM 580 O O . ARG A 1 76 ? 19.462 3.072 2.139 1.00 98.00 76 ARG A O 1
ATOM 587 N N . VAL A 1 77 ? 21.001 3.387 0.536 1.00 98.06 77 VAL A N 1
ATOM 588 C CA . VAL A 1 77 ? 21.270 1.950 0.343 1.00 98.06 77 VAL A CA 1
ATOM 589 C C . VAL A 1 77 ? 21.755 1.304 1.637 1.00 98.06 77 VAL A C 1
ATOM 591 O O . VAL A 1 77 ? 21.224 0.278 2.048 1.00 98.06 77 VAL A O 1
ATOM 594 N N . SER A 1 78 ? 22.717 1.926 2.320 1.00 96.62 78 SER A N 1
ATOM 595 C CA . SER A 1 78 ? 23.244 1.416 3.591 1.00 96.62 78 SER A CA 1
ATOM 596 C C . SER A 1 78 ? 22.161 1.325 4.665 1.00 96.62 78 SER A C 1
ATOM 598 O O . SER A 1 78 ? 22.178 0.409 5.484 1.00 96.62 78 SER A O 1
ATOM 600 N N . TRP A 1 79 ? 21.215 2.268 4.673 1.00 96.50 79 TRP A N 1
ATOM 601 C CA . TRP A 1 79 ? 20.052 2.215 5.551 1.00 96.50 79 TRP A CA 1
ATOM 602 C C . TRP A 1 79 ? 19.167 1.003 5.229 1.00 96.50 79 TRP A C 1
ATOM 604 O O . TRP A 1 79 ? 18.918 0.205 6.128 1.00 96.50 79 TRP A O 1
ATOM 614 N N . VAL A 1 80 ? 18.796 0.798 3.958 1.00 97.19 80 VAL A N 1
ATOM 615 C CA . VAL A 1 80 ? 17.960 -0.345 3.539 1.00 97.19 80 VAL A CA 1
ATOM 616 C C . VAL A 1 80 ? 18.642 -1.679 3.835 1.00 97.19 80 VAL A C 1
ATOM 618 O O . VAL A 1 80 ? 17.995 -2.583 4.353 1.00 97.19 80 VAL A O 1
ATOM 621 N N . LEU A 1 81 ? 19.946 -1.805 3.583 1.00 96.00 81 LEU A N 1
ATOM 622 C CA . LEU A 1 81 ? 20.700 -3.029 3.877 1.00 96.00 81 LEU A CA 1
ATOM 623 C C . LEU A 1 81 ? 20.661 -3.400 5.361 1.00 96.00 81 LEU A C 1
ATOM 625 O O . LEU A 1 81 ? 20.409 -4.555 5.701 1.00 96.00 81 LEU A O 1
ATOM 629 N N . ARG A 1 82 ? 20.854 -2.416 6.251 1.00 95.19 82 ARG A N 1
ATOM 630 C CA . ARG A 1 82 ? 20.728 -2.638 7.700 1.00 95.19 82 ARG A CA 1
ATOM 631 C C . ARG A 1 82 ? 19.315 -3.054 8.082 1.00 95.19 82 ARG A C 1
ATOM 633 O O . ARG A 1 82 ? 19.159 -3.931 8.923 1.00 95.19 82 ARG A O 1
ATOM 640 N N . SER A 1 83 ? 18.304 -2.446 7.464 1.00 95.12 83 SER A N 1
ATOM 641 C CA . SER A 1 83 ? 16.908 -2.797 7.713 1.00 95.12 83 SER A CA 1
ATOM 642 C C . SER A 1 83 ? 16.579 -4.211 7.253 1.00 95.12 83 SER A C 1
ATOM 644 O O . SER A 1 83 ? 15.866 -4.904 7.963 1.00 95.12 83 SER A O 1
ATOM 646 N N . LEU A 1 84 ? 17.097 -4.653 6.104 1.00 94.00 84 LEU A N 1
ATOM 647 C CA . LEU A 1 84 ? 16.821 -5.980 5.553 1.00 94.00 84 LEU A CA 1
ATOM 648 C C . LEU A 1 84 ? 17.629 -7.103 6.223 1.00 94.00 84 LEU A C 1
ATOM 650 O O . LEU A 1 84 ? 17.203 -8.252 6.149 1.00 94.00 84 LEU A O 1
ATOM 654 N N . ASN A 1 85 ? 18.742 -6.786 6.896 1.00 92.56 85 ASN A N 1
ATOM 655 C CA . ASN A 1 85 ? 19.644 -7.761 7.524 1.00 92.56 85 ASN A CA 1
ATOM 656 C C . ASN A 1 85 ? 20.133 -8.840 6.532 1.00 92.56 85 ASN A C 1
ATOM 658 O O . ASN A 1 85 ? 20.045 -10.040 6.796 1.00 92.56 85 ASN A O 1
ATOM 662 N N . THR A 1 86 ? 20.595 -8.410 5.355 1.00 88.94 86 THR A N 1
ATOM 663 C CA . THR A 1 86 ? 21.016 -9.310 4.271 1.00 88.94 86 THR A CA 1
ATOM 664 C C . THR A 1 86 ? 22.449 -9.804 4.449 1.00 88.94 86 THR A C 1
ATOM 666 O O . THR A 1 86 ? 23.284 -9.127 5.049 1.00 88.94 86 THR A O 1
ATOM 669 N N . ASP A 1 87 ? 22.757 -10.974 3.878 1.00 89.94 87 ASP A N 1
ATOM 670 C CA . ASP A 1 87 ? 24.137 -11.449 3.751 1.00 89.94 87 ASP A CA 1
ATOM 671 C C . ASP A 1 87 ? 24.888 -10.575 2.724 1.00 89.94 87 ASP A C 1
ATOM 673 O O . ASP A 1 87 ? 24.479 -10.518 1.553 1.00 89.94 87 ASP A O 1
ATOM 677 N N . PRO A 1 88 ? 25.991 -9.905 3.110 1.00 91.31 88 PRO A N 1
ATOM 678 C CA . PRO A 1 88 ? 26.797 -9.113 2.186 1.00 91.31 88 PRO A CA 1
ATOM 679 C C . PRO A 1 88 ? 27.307 -9.908 0.975 1.00 91.31 88 PRO A C 1
ATOM 681 O O . PRO A 1 88 ? 27.448 -9.333 -0.099 1.00 91.31 88 PRO A O 1
ATOM 684 N N . ASN A 1 89 ? 27.539 -11.220 1.108 1.00 93.50 89 ASN A N 1
ATOM 685 C CA . ASN A 1 89 ? 28.038 -12.065 0.014 1.00 93.50 89 ASN A CA 1
ATOM 686 C C . ASN A 1 89 ? 26.985 -12.344 -1.068 1.00 93.50 89 ASN A C 1
ATOM 688 O O . ASN A 1 89 ? 27.328 -12.714 -2.190 1.00 93.50 89 ASN A O 1
ATOM 692 N N . LEU A 1 90 ? 25.705 -12.178 -0.734 1.00 93.75 90 LEU A N 1
ATOM 693 C CA . LEU A 1 90 ? 24.580 -12.346 -1.656 1.00 93.75 90 LEU A CA 1
ATOM 694 C C . LEU A 1 90 ? 24.025 -11.002 -2.139 1.00 93.75 90 LEU A C 1
ATOM 696 O O . LEU A 1 90 ? 23.015 -10.973 -2.840 1.00 93.75 90 LEU A O 1
ATOM 700 N N . THR A 1 91 ? 24.675 -9.895 -1.779 1.00 96.75 91 THR A N 1
ATOM 701 C CA . THR A 1 91 ? 24.181 -8.542 -2.019 1.00 96.75 91 THR A CA 1
ATOM 702 C C . THR A 1 91 ? 25.056 -7.811 -3.038 1.00 96.75 91 THR A C 1
ATOM 704 O O . THR A 1 91 ? 26.257 -7.642 -2.847 1.00 96.75 91 THR A O 1
ATOM 707 N N . THR A 1 92 ? 24.437 -7.296 -4.097 1.00 98.00 92 THR A N 1
ATOM 708 C CA . THR A 1 92 ? 25.040 -6.359 -5.053 1.00 98.00 92 THR A CA 1
ATOM 709 C C . THR A 1 92 ? 24.471 -4.963 -4.826 1.00 98.00 92 THR A C 1
ATOM 711 O O . THR A 1 92 ? 23.262 -4.794 -4.683 1.00 98.00 92 THR A O 1
ATOM 714 N N . VAL A 1 93 ? 25.331 -3.945 -4.803 1.00 97.81 93 VAL A N 1
ATOM 715 C CA . VAL A 1 93 ? 24.919 -2.544 -4.647 1.00 97.81 93 VAL A CA 1
ATOM 716 C C . VAL A 1 93 ? 25.207 -1.776 -5.924 1.00 97.81 93 VAL A C 1
ATOM 718 O O . VAL A 1 93 ? 26.336 -1.768 -6.411 1.00 97.81 93 VAL A O 1
ATOM 721 N N . VAL A 1 94 ? 24.194 -1.073 -6.421 1.00 98.12 94 VAL A N 1
ATOM 722 C CA . VAL A 1 94 ? 24.308 -0.146 -7.547 1.00 98.12 94 VAL A CA 1
ATOM 723 C C . VAL A 1 94 ? 23.830 1.221 -7.079 1.00 98.12 94 VAL A C 1
ATOM 725 O O . VAL A 1 94 ? 22.800 1.329 -6.421 1.00 98.12 94 VAL A O 1
ATOM 728 N N . THR A 1 95 ? 24.570 2.282 -7.399 1.00 97.94 95 THR A N 1
ATOM 729 C CA . THR A 1 95 ? 24.134 3.654 -7.104 1.00 97.94 95 THR A CA 1
ATOM 730 C C . THR A 1 95 ? 24.184 4.531 -8.337 1.00 97.94 95 THR A C 1
ATOM 732 O O . THR A 1 95 ? 25.150 4.462 -9.094 1.00 97.94 95 THR A O 1
ATOM 735 N N . SER A 1 96 ? 23.183 5.390 -8.499 1.00 97.62 96 SER A N 1
ATOM 736 C CA . SER A 1 96 ? 23.063 6.314 -9.626 1.00 97.62 96 SER A CA 1
ATOM 737 C C . SER A 1 96 ? 22.558 7.690 -9.183 1.00 97.62 96 SER A C 1
ATOM 739 O O . SER A 1 96 ? 21.995 7.854 -8.097 1.00 97.62 96 SER A O 1
ATOM 741 N N . VAL A 1 97 ? 22.781 8.689 -10.035 1.00 97.19 97 VAL A N 1
ATOM 742 C CA . VAL A 1 97 ? 22.161 10.015 -9.934 1.00 97.19 97 VAL A CA 1
ATOM 743 C C . VAL A 1 97 ? 21.108 10.092 -11.032 1.00 97.19 97 VAL A C 1
ATOM 745 O O . VAL A 1 97 ? 21.387 9.702 -12.163 1.00 97.19 97 VAL A O 1
ATOM 748 N N . GLY A 1 98 ? 19.905 10.543 -10.690 1.00 93.69 98 GLY A N 1
ATOM 749 C CA . GLY A 1 98 ? 18.799 10.655 -11.631 1.00 93.69 98 GLY A CA 1
ATOM 750 C C . GLY A 1 98 ? 19.021 11.728 -12.699 1.00 93.69 98 GLY A C 1
ATOM 751 O O . GLY A 1 98 ? 19.770 12.692 -12.510 1.00 93.69 98 GLY A O 1
ATOM 752 N N . ASP A 1 99 ? 18.333 11.564 -13.826 1.00 93.38 99 ASP A N 1
ATOM 753 C CA . ASP A 1 99 ? 18.333 12.528 -14.925 1.00 93.38 99 ASP A CA 1
ATOM 754 C C . ASP A 1 99 ? 17.533 13.796 -14.582 1.00 93.38 99 ASP A C 1
ATOM 756 O O . ASP A 1 99 ? 16.793 13.856 -13.598 1.00 93.38 99 ASP A O 1
ATOM 760 N N . SER A 1 100 ? 17.639 14.831 -15.420 1.00 92.00 100 SER A N 1
ATOM 761 C CA . SER A 1 100 ? 16.743 15.989 -15.315 1.00 92.00 100 SER A CA 1
ATOM 762 C C . SER A 1 100 ? 15.287 15.569 -15.508 1.00 92.00 100 SER A C 1
ATOM 764 O O . SER A 1 100 ? 14.948 14.962 -16.524 1.00 92.00 100 SER A O 1
ATOM 766 N N . VAL A 1 101 ? 14.429 15.950 -14.565 1.00 92.88 101 VAL A N 1
ATOM 767 C CA . VAL A 1 101 ? 12.985 15.711 -14.637 1.00 92.88 101 VAL A CA 1
ATOM 768 C C . VAL A 1 101 ? 12.263 16.875 -15.305 1.00 92.88 101 VAL A C 1
ATOM 770 O O . VAL A 1 101 ? 12.619 18.036 -15.113 1.00 92.88 101 VAL A O 1
ATOM 773 N N . THR A 1 102 ? 11.225 16.563 -16.077 1.00 90.94 102 THR A N 1
ATOM 774 C CA . THR A 1 102 ? 10.322 17.557 -16.675 1.00 90.94 102 THR A CA 1
ATOM 775 C C . THR A 1 102 ? 9.357 18.154 -15.654 1.00 90.94 102 THR A C 1
ATOM 777 O O . THR A 1 102 ? 9.015 19.330 -15.754 1.00 90.94 102 THR A O 1
ATOM 780 N N . HIS A 1 103 ? 8.951 17.365 -14.656 1.00 92.75 103 HIS A N 1
ATOM 781 C CA . HIS A 1 103 ? 8.083 17.786 -13.558 1.00 92.75 103 HIS A CA 1
ATOM 782 C C . HIS A 1 103 ? 8.867 17.758 -12.236 1.00 92.75 103 HIS A C 1
ATOM 784 O O . HIS A 1 103 ? 9.455 16.720 -11.917 1.00 92.75 103 HIS A O 1
ATOM 790 N N . PRO A 1 104 ? 8.908 18.856 -11.457 1.00 91.75 104 PRO A N 1
ATOM 791 C CA . PRO A 1 104 ? 9.634 18.904 -10.185 1.00 91.75 104 PRO A CA 1
ATOM 792 C C . PRO A 1 104 ? 9.214 17.816 -9.189 1.00 91.75 104 PRO A C 1
ATOM 794 O O . PRO A 1 104 ? 10.046 17.296 -8.448 1.00 91.75 104 PRO A O 1
ATOM 797 N N . GLU A 1 105 ? 7.939 17.434 -9.202 1.00 92.19 105 GLU A N 1
ATOM 798 C CA . GLU A 1 105 ? 7.354 16.382 -8.373 1.00 92.19 105 GLU A CA 1
ATOM 799 C C . GLU A 1 105 ? 7.789 14.974 -8.790 1.00 92.19 105 GLU A C 1
ATOM 801 O O . GLU A 1 105 ? 7.346 14.018 -8.180 1.00 92.19 105 GLU A O 1
ATOM 806 N N . LEU A 1 106 ? 8.607 14.802 -9.831 1.00 94.50 106 LEU A N 1
ATOM 807 C CA . LEU A 1 106 ? 9.243 13.516 -10.143 1.00 94.50 106 LEU A CA 1
ATOM 808 C C . LEU A 1 106 ? 10.640 13.405 -9.526 1.00 94.50 106 LEU A C 1
ATOM 810 O O . LEU A 1 106 ? 11.225 12.322 -9.507 1.00 94.50 106 LEU A O 1
ATOM 814 N N . ALA A 1 107 ? 11.197 14.508 -9.016 1.00 95.12 107 ALA A N 1
ATOM 815 C CA . ALA A 1 107 ? 12.510 14.495 -8.380 1.00 95.12 107 ALA A CA 1
ATOM 816 C C . ALA A 1 107 ? 12.516 13.626 -7.112 1.00 95.12 107 ALA A C 1
ATOM 818 O O . ALA A 1 107 ? 13.501 12.961 -6.823 1.00 95.12 107 ALA A O 1
ATOM 819 N N . ASP A 1 108 ? 11.420 13.588 -6.355 1.00 94.31 108 ASP A N 1
ATOM 820 C CA . ASP A 1 108 ? 11.256 12.703 -5.192 1.00 94.31 108 ASP A CA 1
ATOM 821 C C . ASP A 1 108 ? 11.210 11.207 -5.562 1.00 94.31 108 ASP A C 1
ATOM 823 O O . ASP A 1 108 ? 11.703 10.382 -4.798 1.00 94.31 108 ASP A O 1
ATOM 827 N N . GLU A 1 109 ? 10.733 10.840 -6.752 1.00 95.19 109 GLU A N 1
ATOM 828 C CA . GLU A 1 109 ? 10.760 9.461 -7.243 1.00 95.19 109 GLU A CA 1
ATOM 829 C C . GLU A 1 109 ? 12.180 8.978 -7.538 1.00 95.19 109 GLU A C 1
ATOM 831 O O . GLU A 1 109 ? 12.426 7.771 -7.553 1.00 95.19 109 GLU A O 1
ATOM 836 N N . GLN A 1 110 ? 13.112 9.906 -7.769 1.00 97.00 110 GLN A N 1
ATOM 837 C CA . GLN A 1 110 ? 14.537 9.618 -7.909 1.00 97.00 110 GLN A CA 1
ATOM 838 C C . GLN A 1 110 ? 15.234 9.489 -6.549 1.00 97.00 110 GLN A C 1
ATOM 840 O O . GLN A 1 110 ? 16.360 9.009 -6.487 1.00 97.00 110 GLN A O 1
ATOM 845 N N . ARG A 1 111 ? 14.587 9.876 -5.441 1.00 97.12 111 ARG A N 1
ATOM 846 C CA . ARG A 1 111 ? 15.117 9.749 -4.072 1.00 97.12 111 ARG A CA 1
ATOM 847 C C . ARG A 1 111 ? 14.733 8.397 -3.498 1.00 97.12 111 ARG A C 1
ATOM 849 O O . ARG A 1 111 ? 13.937 8.308 -2.565 1.00 97.12 111 ARG A O 1
ATOM 856 N N . ARG A 1 112 ? 15.248 7.324 -4.091 1.00 97.50 112 ARG A N 1
ATOM 857 C CA . ARG A 1 112 ? 14.741 5.976 -3.828 1.00 97.50 112 ARG A CA 1
ATOM 858 C C . ARG A 1 112 ? 15.822 4.925 -3.674 1.00 97.50 112 ARG A C 1
ATOM 860 O O . ARG A 1 112 ? 16.954 5.094 -4.116 1.00 97.50 112 ARG A O 1
ATOM 867 N N . VAL A 1 113 ? 15.422 3.803 -3.100 1.00 98.38 113 VAL A N 1
ATOM 868 C CA . VAL A 1 113 ? 16.137 2.536 -3.163 1.00 98.38 113 VAL A CA 1
ATOM 869 C C . VAL A 1 113 ? 15.184 1.491 -3.723 1.00 98.38 113 VAL A C 1
ATOM 871 O O . VAL A 1 113 ? 14.136 1.239 -3.131 1.00 98.38 113 VAL A O 1
ATOM 874 N N . ARG A 1 114 ? 15.533 0.897 -4.864 1.00 98.19 114 ARG A N 1
ATOM 875 C CA . ARG A 1 114 ? 14.804 -0.223 -5.468 1.00 98.19 114 ARG A CA 1
ATOM 876 C C . ARG A 1 114 ? 15.501 -1.533 -5.110 1.00 98.19 114 ARG A C 1
ATOM 878 O O . ARG A 1 114 ? 16.728 -1.597 -5.072 1.00 98.19 114 ARG A O 1
ATOM 885 N N . ILE A 1 115 ? 14.711 -2.558 -4.823 1.00 98.25 115 ILE A N 1
ATOM 886 C CA . ILE A 1 115 ? 15.184 -3.868 -4.384 1.00 98.25 115 ILE A CA 1
ATOM 887 C C . ILE A 1 115 ? 14.814 -4.893 -5.451 1.00 98.25 115 ILE A C 1
ATOM 889 O O . ILE A 1 115 ? 13.647 -5.023 -5.819 1.00 98.25 115 ILE A O 1
ATOM 893 N N . LEU A 1 116 ? 15.816 -5.611 -5.946 1.00 97.62 116 LEU A N 1
ATOM 894 C CA . LEU A 1 116 ? 15.656 -6.683 -6.914 1.00 97.62 116 LEU A CA 1
ATOM 895 C C . LEU A 1 116 ? 16.083 -7.991 -6.254 1.00 97.62 116 LEU A C 1
ATOM 897 O O . LEU A 1 116 ? 17.140 -8.057 -5.624 1.00 97.62 116 LEU A O 1
ATOM 901 N N . ILE A 1 117 ? 15.274 -9.030 -6.418 1.00 95.25 117 ILE A N 1
ATOM 902 C CA . ILE A 1 117 ? 15.549 -10.383 -5.935 1.00 95.25 117 ILE A CA 1
ATOM 903 C C . ILE A 1 117 ? 15.800 -11.250 -7.164 1.00 95.25 117 ILE A C 1
ATOM 905 O O . ILE A 1 117 ? 14.988 -11.281 -8.086 1.00 95.25 117 ILE A O 1
ATOM 909 N N . ASP A 1 118 ? 16.956 -11.904 -7.195 1.00 94.56 118 ASP A N 1
ATOM 910 C CA . ASP A 1 118 ? 17.461 -12.692 -8.321 1.00 94.56 118 ASP A CA 1
ATOM 911 C C . ASP A 1 118 ? 17.511 -11.898 -9.641 1.00 94.56 118 ASP A C 1
ATOM 913 O O . ASP A 1 118 ? 17.310 -12.434 -10.727 1.00 94.56 118 ASP A O 1
ATOM 917 N N . GLY A 1 119 ? 17.807 -10.597 -9.536 1.00 94.62 119 GLY A N 1
ATOM 918 C CA . GLY A 1 119 ? 17.936 -9.690 -10.679 1.00 94.62 119 GLY A CA 1
ATOM 919 C C . GLY A 1 119 ? 16.623 -9.082 -11.174 1.00 94.62 119 GLY A C 1
ATOM 920 O O . GLY A 1 119 ? 16.645 -8.358 -12.164 1.00 94.62 119 GLY A O 1
ATOM 921 N N . GLU A 1 120 ? 15.501 -9.314 -10.487 1.00 94.12 120 GLU A N 1
ATOM 922 C CA . GLU A 1 120 ? 14.196 -8.771 -10.875 1.00 94.12 120 GLU A CA 1
ATOM 923 C C . GLU A 1 120 ? 13.498 -8.042 -9.729 1.00 94.12 120 GLU A C 1
ATOM 925 O O . GLU A 1 120 ? 13.500 -8.490 -8.581 1.00 94.12 120 GLU A O 1
ATOM 930 N N . ALA A 1 121 ? 12.835 -6.931 -10.044 1.00 95.75 121 ALA A N 1
ATOM 931 C CA . ALA A 1 121 ? 11.930 -6.281 -9.109 1.00 95.75 121 ALA A CA 1
ATOM 932 C C . ALA A 1 121 ? 10.567 -6.991 -9.155 1.00 95.75 121 ALA A C 1
ATOM 934 O O . ALA A 1 121 ? 9.893 -7.006 -10.188 1.00 95.75 121 ALA A O 1
ATOM 935 N N . GLN A 1 122 ? 10.156 -7.586 -8.038 1.00 95.19 122 GLN A N 1
ATOM 936 C CA . GLN A 1 122 ? 8.889 -8.311 -7.936 1.00 95.19 122 GLN A CA 1
ATOM 937 C C . GLN A 1 122 ? 7.839 -7.453 -7.239 1.00 95.19 122 GLN A C 1
ATOM 939 O O . GLN A 1 122 ? 8.138 -6.796 -6.241 1.00 95.19 122 GLN A O 1
ATOM 944 N N . VAL A 1 123 ? 6.607 -7.466 -7.749 1.00 95.50 123 VAL A N 1
ATOM 945 C CA . VAL A 1 123 ? 5.463 -6.908 -7.014 1.00 95.50 123 VAL A CA 1
ATOM 946 C C . VAL A 1 123 ? 5.319 -7.664 -5.694 1.00 95.50 123 VAL A C 1
ATOM 948 O O . VAL A 1 123 ? 5.399 -8.892 -5.653 1.00 95.50 123 VAL A O 1
ATOM 951 N N . LEU A 1 124 ? 5.126 -6.923 -4.608 1.00 93.62 124 LEU A N 1
ATOM 952 C CA . LEU A 1 124 ? 5.012 -7.465 -3.261 1.00 93.62 124 LEU A CA 1
ATOM 953 C C . LEU A 1 124 ? 3.557 -7.420 -2.805 1.00 93.62 124 LEU A C 1
ATOM 955 O O . LEU A 1 124 ? 2.914 -6.378 -2.931 1.00 93.62 124 LEU A O 1
ATOM 959 N N . GLU A 1 125 ? 3.069 -8.511 -2.217 1.00 90.88 125 GLU A N 1
ATOM 960 C CA . GLU A 1 125 ? 1.869 -8.473 -1.380 1.00 90.88 125 GLU A CA 1
ATOM 961 C C . GLU A 1 125 ? 2.262 -7.931 0.000 1.00 90.88 125 GLU A C 1
ATOM 963 O O . GLU A 1 125 ? 3.036 -8.540 0.738 1.00 90.88 125 GLU A O 1
ATOM 968 N N . VAL A 1 126 ? 1.752 -6.749 0.325 1.00 88.69 126 VAL A N 1
ATOM 969 C CA . VAL A 1 126 ? 2.025 -6.028 1.562 1.00 88.69 126 VAL A CA 1
ATOM 970 C C . VAL A 1 126 ? 0.805 -6.138 2.462 1.00 88.69 126 VAL A C 1
ATOM 972 O O . VAL A 1 126 ? -0.252 -5.572 2.176 1.00 88.69 126 VAL A O 1
ATOM 975 N N . HIS A 1 127 ? 0.957 -6.863 3.567 1.00 84.25 127 HIS A N 1
ATOM 976 C CA . HIS A 1 127 ? -0.120 -7.084 4.526 1.00 84.25 127 HIS A CA 1
ATOM 977 C C . HIS A 1 127 ? -0.236 -5.917 5.504 1.00 84.25 127 HIS A C 1
ATOM 979 O O . HIS A 1 127 ? 0.743 -5.456 6.099 1.00 84.25 127 HIS A O 1
ATOM 985 N N . GLY A 1 128 ? -1.458 -5.436 5.678 1.00 78.62 128 GLY A N 1
ATOM 986 C CA . GLY A 1 128 ? -1.792 -4.346 6.566 1.00 78.62 128 GLY A CA 1
ATOM 987 C C . GLY A 1 128 ? -3.012 -4.677 7.397 1.00 78.62 128 GLY A C 1
ATOM 988 O O . GLY A 1 128 ? -4.126 -4.649 6.895 1.00 78.62 128 GLY A O 1
ATOM 989 N N . THR A 1 129 ? -2.817 -4.891 8.691 1.00 75.62 129 THR A N 1
ATOM 990 C CA . THR A 1 129 ? -3.934 -5.071 9.614 1.00 75.62 129 THR A CA 1
ATOM 991 C C . THR A 1 129 ? -4.374 -3.715 10.155 1.00 75.62 129 THR A C 1
ATOM 993 O O . THR A 1 129 ? -3.566 -2.959 10.702 1.00 75.62 129 THR A O 1
ATOM 996 N N . SER A 1 130 ? -5.658 -3.406 10.024 1.00 72.19 130 SER A N 1
ATOM 997 C CA . SER A 1 130 ? -6.305 -2.331 10.773 1.00 72.19 130 SER A CA 1
ATOM 998 C C . SER A 1 130 ? -7.389 -2.929 11.652 1.00 72.19 130 SER A C 1
ATOM 1000 O O . SER A 1 130 ? -8.042 -3.895 11.273 1.00 72.19 130 SER A O 1
ATOM 1002 N N . SER A 1 131 ? -7.566 -2.387 12.852 1.00 71.81 131 SER A N 1
ATOM 1003 C CA . SER A 1 131 ? -8.676 -2.785 13.710 1.00 71.81 131 SER A CA 1
ATOM 1004 C C . SER A 1 131 ? -9.504 -1.563 14.051 1.00 71.81 131 SER A C 1
ATOM 1006 O O . SER A 1 131 ? -8.971 -0.531 14.462 1.00 71.81 131 SER A O 1
ATOM 1008 N N . VAL A 1 132 ? -10.811 -1.681 13.860 1.00 74.62 132 VAL A N 1
ATOM 1009 C CA . VAL A 1 132 ? -11.782 -0.702 14.326 1.00 74.62 132 VAL A CA 1
ATOM 1010 C C . VAL A 1 132 ? -12.448 -1.308 15.547 1.00 74.62 132 VAL A C 1
ATOM 1012 O O . VAL A 1 132 ? -13.199 -2.281 15.451 1.00 74.62 132 VAL A O 1
ATOM 1015 N N . LYS A 1 133 ? -12.155 -0.737 16.714 1.00 77.69 133 LYS A N 1
ATOM 1016 C CA . LYS A 1 133 ? -12.856 -1.076 17.949 1.00 77.69 133 LYS A CA 1
ATOM 1017 C C . LYS A 1 133 ? -14.137 -0.257 18.007 1.00 77.69 133 LYS A C 1
ATOM 1019 O O . LYS A 1 133 ? -14.096 0.965 17.881 1.00 77.69 133 LYS A O 1
ATOM 1024 N N . ARG A 1 134 ? -15.274 -0.925 18.175 1.00 81.56 134 ARG A N 1
ATOM 1025 C CA . ARG A 1 134 ? -16.552 -0.278 18.463 1.00 81.56 134 ARG A CA 1
ATOM 1026 C C . ARG A 1 134 ? -16.999 -0.684 19.852 1.00 81.56 134 ARG A C 1
ATOM 1028 O O . ARG A 1 134 ? -17.257 -1.854 20.130 1.00 81.56 134 ARG A O 1
ATOM 1035 N N . PHE A 1 135 ? -17.086 0.310 20.722 1.00 83.00 135 PHE A N 1
ATOM 1036 C CA . PHE A 1 135 ? -17.701 0.146 22.021 1.00 83.00 135 PHE A CA 1
ATOM 1037 C C . PHE A 1 135 ? -19.211 0.344 21.891 1.00 83.00 135 PHE A C 1
ATOM 1039 O O . PHE A 1 135 ? -19.666 1.411 21.481 1.00 83.00 135 PHE A O 1
ATOM 1046 N N . THR A 1 136 ? -19.988 -0.675 22.248 1.00 84.56 136 THR A N 1
ATOM 1047 C CA . THR A 1 136 ? -21.447 -0.557 22.337 1.00 84.56 136 THR A CA 1
ATOM 1048 C C . THR A 1 136 ? -21.807 -0.029 23.727 1.00 84.56 136 THR A C 1
ATOM 1050 O O . THR A 1 136 ? -21.506 -0.718 24.708 1.00 84.56 136 THR A O 1
ATOM 1053 N N . PRO A 1 137 ? -22.432 1.163 23.846 1.00 89.00 137 PRO A N 1
ATOM 1054 C CA . PRO A 1 137 ? -22.823 1.715 25.138 1.00 89.00 137 PRO A CA 1
ATOM 1055 C C . PRO A 1 137 ? -23.699 0.746 25.931 1.00 89.00 137 PRO A C 1
ATOM 1057 O O . PRO A 1 137 ? -24.543 0.043 25.371 1.00 89.00 137 PRO A O 1
ATOM 1060 N N . ILE A 1 138 ? -23.490 0.699 27.245 1.00 89.19 138 ILE A N 1
ATOM 1061 C CA . ILE A 1 138 ? -24.180 -0.243 28.126 1.00 89.19 138 ILE A CA 1
ATOM 1062 C C . ILE A 1 138 ? -25.271 0.512 28.875 1.00 89.19 138 ILE A C 1
ATOM 1064 O O . ILE A 1 138 ? -24.972 1.389 29.683 1.00 89.19 138 ILE A O 1
ATOM 1068 N N . GLU A 1 139 ? -26.529 0.142 28.644 1.00 92.19 139 GLU A N 1
ATOM 1069 C CA . GLU A 1 139 ? -27.645 0.623 29.458 1.00 92.19 139 GLU A CA 1
ATOM 1070 C C . GLU A 1 139 ? -27.692 -0.140 30.791 1.00 92.19 139 GLU A C 1
ATOM 1072 O O . GLU A 1 139 ? -27.704 -1.373 30.842 1.00 92.19 139 GLU A O 1
ATOM 1077 N N . LEU A 1 140 ? -27.704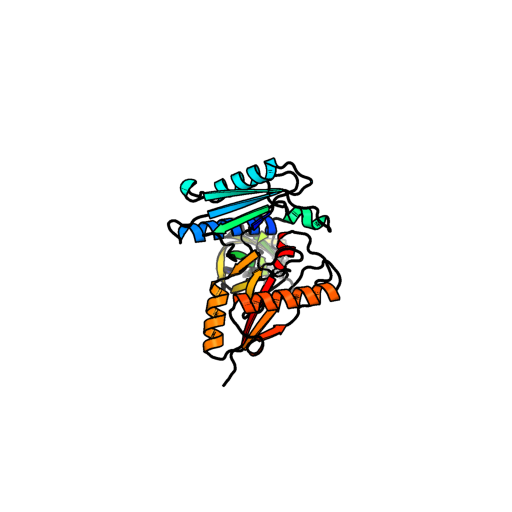 0.610 31.889 1.00 92.88 140 LEU A N 1
ATOM 1078 C CA . LEU A 1 140 ? -27.784 0.110 33.254 1.00 92.88 140 LEU A CA 1
ATOM 1079 C C . LEU A 1 140 ? -29.088 0.591 33.871 1.00 92.88 140 LEU A C 1
ATOM 1081 O O . LEU A 1 140 ? -29.251 1.780 34.129 1.00 92.88 140 LEU A O 1
ATOM 1085 N N . THR A 1 141 ? -30.005 -0.333 34.129 1.00 94.44 141 THR A N 1
ATOM 1086 C CA . THR A 1 141 ? -31.266 -0.024 34.805 1.00 94.44 141 THR A CA 1
ATOM 1087 C C . THR A 1 141 ? -31.117 -0.235 36.306 1.00 94.44 141 THR A C 1
ATOM 1089 O O . THR A 1 141 ? -30.731 -1.320 36.752 1.00 94.44 141 THR A O 1
ATOM 1092 N N . ALA A 1 142 ? -31.425 0.799 37.083 1.00 93.50 142 ALA A N 1
ATOM 1093 C CA . ALA A 1 142 ? -31.553 0.708 38.527 1.00 93.50 142 ALA A CA 1
ATOM 1094 C C . ALA A 1 142 ? -32.991 0.318 38.883 1.00 93.50 142 ALA A C 1
ATOM 1096 O O . ALA A 1 142 ? -33.950 0.892 38.371 1.00 93.50 142 ALA A O 1
ATOM 1097 N N . VAL A 1 143 ? -33.126 -0.674 39.760 1.00 91.19 143 VAL A N 1
ATOM 1098 C CA . VAL A 1 143 ? -34.413 -1.110 40.301 1.00 91.19 143 VAL A CA 1
ATOM 1099 C C . VAL A 1 143 ? -34.334 -0.994 41.811 1.00 91.19 143 VAL A C 1
ATOM 1101 O O . VAL A 1 143 ? -33.416 -1.534 42.430 1.00 91.19 143 VAL A O 1
ATOM 1104 N N . HIS A 1 144 ? -35.297 -0.299 42.397 1.00 87.44 144 HIS A N 1
ATOM 1105 C CA . HIS A 1 144 ? -35.451 -0.145 43.835 1.00 87.44 144 HIS A CA 1
ATOM 1106 C C . HIS A 1 144 ? -36.910 -0.394 44.222 1.00 87.44 144 HIS A C 1
ATOM 1108 O O . HIS A 1 144 ? -37.823 -0.269 43.408 1.00 87.44 144 HIS A O 1
ATOM 1114 N N . SER A 1 145 ? -37.119 -0.795 45.473 1.00 88.88 145 SER A N 1
ATOM 1115 C CA . SER A 1 145 ? -38.444 -0.966 46.065 1.00 88.88 145 SER A CA 1
ATOM 1116 C C . SER A 1 145 ? -38.585 0.040 47.191 1.00 88.88 145 SER A C 1
ATOM 1118 O O . SER A 1 145 ? -37.702 0.131 48.044 1.00 88.88 145 SER A O 1
ATOM 1120 N N . VAL A 1 146 ? -39.688 0.781 47.193 1.00 88.69 146 VAL A N 1
ATOM 1121 C CA . VAL A 1 146 ? -39.927 1.868 48.143 1.00 88.69 146 VAL A CA 1
ATOM 1122 C C . VAL A 1 146 ? -41.249 1.647 48.857 1.00 88.69 146 VAL A C 1
ATOM 1124 O O . VAL A 1 146 ? -42.248 1.276 48.246 1.00 88.69 146 VAL A O 1
ATOM 1127 N N . THR A 1 147 ? -41.259 1.902 50.161 1.00 89.50 147 THR A N 1
ATOM 1128 C CA . THR A 1 147 ? -42.475 1.958 50.971 1.00 89.50 147 THR A CA 1
ATOM 1129 C C . THR A 1 147 ? -42.459 3.271 51.737 1.00 89.50 147 THR A C 1
ATOM 1131 O O . THR A 1 147 ? -41.502 3.550 52.453 1.00 89.50 147 THR A O 1
ATOM 1134 N N . CYS A 1 148 ? -43.496 4.087 51.548 1.00 90.62 148 CYS A N 1
ATOM 1135 C CA . CYS A 1 148 ? -43.616 5.403 52.168 1.00 90.62 148 CYS A CA 1
ATOM 1136 C C . CYS A 1 148 ? -44.843 5.432 53.072 1.00 90.62 148 CYS A C 1
ATOM 1138 O O . CYS A 1 148 ? -45.971 5.535 52.596 1.00 90.62 148 CYS A O 1
ATOM 1140 N N . GLU A 1 149 ? -44.624 5.320 54.379 1.00 90.69 149 GLU A N 1
ATOM 1141 C CA . GLU A 1 149 ? -45.710 5.272 55.366 1.00 90.69 149 GLU A CA 1
ATOM 1142 C C . GLU A 1 149 ? -46.355 6.648 55.586 1.00 90.69 149 GLU A C 1
ATOM 1144 O O . GLU A 1 149 ? -47.550 6.742 55.856 1.00 90.69 149 GLU A O 1
ATOM 1149 N N . ALA A 1 150 ? -45.582 7.726 55.422 1.00 90.12 150 ALA A N 1
ATOM 1150 C CA . ALA A 1 150 ? -46.016 9.090 55.710 1.00 90.12 150 ALA A CA 1
ATOM 1151 C C . ALA A 1 150 ? -46.640 9.843 54.513 1.00 90.12 150 ALA A C 1
ATOM 1153 O O . ALA A 1 150 ? -47.026 11.002 54.654 1.00 90.12 150 ALA A O 1
ATOM 1154 N N . GLY A 1 151 ? -46.766 9.231 53.330 1.00 85.88 151 GLY A N 1
ATOM 1155 C CA . GLY A 1 151 ? -47.334 9.873 52.134 1.00 85.88 151 GLY A CA 1
ATOM 1156 C C . GLY A 1 151 ? -46.473 9.691 50.881 1.00 85.88 151 GLY A C 1
ATOM 1157 O O . GLY A 1 151 ? -45.601 8.825 50.868 1.00 85.88 151 GLY A O 1
ATOM 1158 N N . PRO A 1 152 ? -46.702 10.464 49.802 1.00 89.25 152 PRO A N 1
ATOM 1159 C CA . PRO A 1 152 ? -45.893 10.345 48.592 1.00 89.25 152 PRO A CA 1
ATOM 1160 C C . PRO A 1 152 ? -44.441 10.753 48.878 1.00 89.25 152 PRO A C 1
ATOM 1162 O O . PRO A 1 152 ? -44.196 11.811 49.458 1.00 89.25 152 PRO A O 1
ATOM 1165 N N . CYS A 1 153 ? -43.483 9.929 48.454 1.00 92.12 153 CYS A N 1
ATOM 1166 C CA . CYS A 1 153 ? -42.065 10.273 48.511 1.00 92.12 153 CYS A CA 1
ATOM 1167 C C . CYS A 1 153 ? -41.599 10.913 47.206 1.00 92.12 153 CYS A C 1
ATOM 1169 O O . CYS A 1 153 ? -42.034 10.529 46.120 1.00 92.12 153 CYS A O 1
ATOM 1171 N N . THR A 1 154 ? -40.654 11.841 47.319 1.00 92.62 154 THR A N 1
ATOM 1172 C CA . THR A 1 154 ? -39.844 12.289 46.183 1.00 92.62 154 THR A CA 1
ATOM 1173 C C . THR A 1 154 ? -38.574 11.452 46.131 1.00 92.62 154 THR A C 1
ATOM 1175 O O . THR A 1 154 ? -37.900 11.295 47.150 1.00 92.62 154 THR A O 1
ATOM 1178 N N . GLU A 1 155 ? -38.247 10.921 44.957 1.00 93.44 155 GLU A N 1
ATOM 1179 C CA . GLU A 1 155 ? -37.053 10.109 44.736 1.00 93.44 155 GLU A CA 1
ATOM 1180 C C . GLU A 1 155 ? -36.000 10.845 43.907 1.00 93.44 155 GLU A C 1
ATOM 1182 O O . GLU A 1 155 ? -36.314 11.616 43.001 1.00 93.44 155 GLU A O 1
ATOM 1187 N N . SER A 1 156 ? -34.733 10.584 44.216 1.00 94.50 156 SER A N 1
ATOM 1188 C CA . SER A 1 156 ? -33.592 10.972 43.394 1.00 94.50 156 SER A CA 1
ATOM 1189 C C . SER A 1 156 ? -32.614 9.810 43.323 1.00 94.50 156 SER A C 1
ATOM 1191 O O . SER A 1 156 ? -32.197 9.278 44.357 1.00 94.50 156 SER A O 1
ATOM 1193 N N . ILE A 1 157 ? -32.274 9.407 42.100 1.00 96.31 157 ILE A N 1
ATOM 1194 C CA . ILE A 1 157 ? -31.373 8.291 41.822 1.00 96.31 157 ILE A CA 1
ATOM 1195 C C . ILE A 1 157 ? -30.258 8.799 40.930 1.00 96.31 157 ILE A C 1
ATOM 1197 O O . ILE A 1 157 ? -30.496 9.306 39.834 1.00 96.31 157 ILE A O 1
ATOM 1201 N N . GLU A 1 158 ? -29.032 8.623 41.400 1.00 96.94 158 GLU A N 1
ATOM 1202 C CA . GLU A 1 158 ? -27.832 9.002 40.676 1.00 96.94 158 GLU A CA 1
ATOM 1203 C C . GLU A 1 158 ? -26.940 7.781 40.489 1.00 96.94 158 GLU A C 1
ATOM 1205 O O . GLU A 1 158 ? -26.828 6.930 41.372 1.00 96.94 158 GLU A O 1
ATOM 1210 N N . ALA A 1 159 ? -26.284 7.695 39.335 1.00 97.12 159 ALA A N 1
ATOM 1211 C CA . ALA A 1 159 ? -25.279 6.679 39.080 1.00 97.12 159 ALA A CA 1
ATOM 1212 C C . ALA A 1 159 ? -23.933 7.328 38.774 1.00 97.12 159 ALA A C 1
ATOM 1214 O O . ALA A 1 159 ? -23.852 8.396 38.163 1.00 97.12 159 ALA A O 1
ATOM 1215 N N . SER A 1 160 ? -22.864 6.658 39.183 1.00 96.31 160 SER A N 1
ATOM 1216 C CA . SER A 1 160 ? -21.496 7.028 38.854 1.00 96.31 160 SER A CA 1
ATOM 1217 C C . SER A 1 160 ? -20.676 5.806 38.462 1.00 96.31 160 SER A C 1
ATOM 1219 O O . SER A 1 160 ? -20.927 4.697 38.928 1.00 96.31 160 SER A O 1
ATOM 1221 N N . ALA A 1 161 ? -19.690 6.015 37.601 1.00 95.81 161 ALA A N 1
ATOM 1222 C CA . ALA A 1 161 ? -18.748 5.023 37.116 1.00 95.81 161 ALA A CA 1
ATOM 1223 C C . ALA A 1 161 ? -17.335 5.567 37.304 1.00 95.81 161 ALA A C 1
ATOM 1225 O O . ALA A 1 161 ? -17.008 6.628 36.777 1.00 95.81 161 ALA A O 1
ATOM 1226 N N . ASN A 1 162 ? -16.502 4.874 38.085 1.00 90.94 162 ASN A N 1
ATOM 1227 C CA . ASN A 1 162 ? -15.137 5.328 38.382 1.00 90.94 162 ASN A CA 1
ATOM 1228 C C . ASN A 1 162 ? -15.081 6.814 38.822 1.00 90.94 162 ASN A C 1
ATOM 1230 O O . ASN A 1 162 ? -14.214 7.563 38.383 1.00 90.94 162 ASN A O 1
ATOM 1234 N N . VAL A 1 163 ? -16.018 7.239 39.687 1.00 89.00 163 VAL A N 1
ATOM 1235 C CA . VAL A 1 163 ? -16.181 8.620 40.210 1.00 89.00 163 VAL A CA 1
ATOM 1236 C C . VAL A 1 163 ? -16.847 9.616 39.239 1.00 89.00 163 VAL A C 1
ATOM 1238 O O . VAL A 1 163 ? -17.314 10.667 39.673 1.00 89.00 163 VAL A O 1
ATOM 1241 N N . ARG A 1 164 ? -17.001 9.294 37.950 1.00 94.31 164 ARG A N 1
ATOM 1242 C CA . ARG A 1 164 ? -17.733 10.140 36.994 1.00 94.31 164 ARG A CA 1
ATOM 1243 C C . ARG A 1 164 ? -19.239 9.888 37.072 1.00 94.31 164 ARG A C 1
ATOM 1245 O O . ARG A 1 164 ? -19.666 8.740 37.042 1.00 94.31 164 ARG A O 1
ATOM 1252 N N . LYS A 1 165 ? -20.051 10.947 37.142 1.00 96.19 165 LYS A N 1
ATOM 1253 C CA . LYS A 1 165 ? -21.520 10.847 37.083 1.00 96.19 165 LYS A CA 1
ATOM 1254 C C . LYS A 1 165 ? -21.967 10.370 35.697 1.00 96.19 165 LYS A C 1
ATOM 1256 O O . LYS A 1 165 ? -21.450 10.854 34.693 1.00 96.19 165 LYS A O 1
ATOM 1261 N N . LEU A 1 166 ? -22.903 9.426 35.667 1.00 95.94 166 LEU A N 1
ATOM 1262 C CA . LEU A 1 166 ? -23.503 8.912 34.439 1.00 95.94 166 LEU A CA 1
ATOM 1263 C C . LEU A 1 166 ? -24.752 9.710 34.078 1.00 95.94 166 LEU A C 1
ATOM 1265 O O . LEU A 1 166 ? -25.528 10.098 34.956 1.00 95.94 166 LEU A O 1
ATOM 1269 N N . ASP A 1 167 ? -24.966 9.896 32.780 1.00 92.12 167 ASP A N 1
ATOM 1270 C CA . ASP A 1 167 ? -26.140 10.596 32.275 1.00 92.12 167 ASP A CA 1
ATOM 1271 C C . ASP A 1 167 ? -27.379 9.682 32.327 1.00 92.12 167 ASP A C 1
ATOM 1273 O O . ASP A 1 167 ? -27.320 8.527 31.875 1.00 92.12 167 ASP A O 1
ATOM 1277 N N . PRO A 1 168 ? -28.510 10.163 32.877 1.00 94.44 168 PRO A N 1
ATOM 1278 C CA . PRO A 1 168 ? -29.759 9.418 32.863 1.00 94.44 168 PRO A CA 1
ATOM 1279 C C . PRO A 1 168 ? -30.383 9.418 31.461 1.00 94.44 168 PRO A C 1
ATOM 1281 O O . PRO A 1 168 ? -30.399 10.427 30.753 1.00 94.44 168 PRO A O 1
ATOM 1284 N N . VAL A 1 169 ? -30.971 8.289 31.073 1.00 93.94 169 VAL A N 1
ATOM 1285 C CA . VAL A 1 169 ? -31.733 8.146 29.829 1.00 93.94 169 VAL A CA 1
ATOM 1286 C C . VAL A 1 169 ? -33.163 8.620 30.059 1.00 93.94 169 VAL A C 1
ATOM 1288 O O . VAL A 1 169 ? -33.925 8.013 30.812 1.00 93.94 169 VAL A O 1
ATOM 1291 N N . SER A 1 170 ? -33.539 9.702 29.381 1.00 92.00 170 SER A N 1
ATOM 1292 C CA . SER A 1 170 ? -34.889 10.269 29.461 1.00 92.00 170 SER A CA 1
ATOM 1293 C C . SER A 1 170 ? -35.936 9.365 28.795 1.00 92.00 170 SER A C 1
ATOM 1295 O O . SER A 1 170 ? -35.642 8.657 27.833 1.00 92.00 170 SER A O 1
ATOM 1297 N N . GLY A 1 171 ? -37.179 9.402 29.289 1.00 89.62 171 GLY A N 1
ATOM 1298 C CA . GLY A 1 171 ? -38.314 8.682 28.691 1.00 89.62 171 GLY A CA 1
ATOM 1299 C C . GLY A 1 171 ? -38.364 7.174 28.971 1.00 89.62 171 GLY A C 1
ATOM 1300 O O . GLY A 1 171 ? -39.174 6.468 28.372 1.00 89.62 171 GLY A O 1
ATOM 1301 N N . ARG A 1 172 ? -37.519 6.658 29.870 1.00 90.69 172 ARG A N 1
ATOM 1302 C CA . ARG A 1 172 ? -37.585 5.267 30.340 1.00 90.69 172 ARG A CA 1
ATOM 1303 C C . ARG A 1 172 ? -38.506 5.157 31.557 1.00 90.69 172 ARG A C 1
ATOM 1305 O O . ARG A 1 172 ? -38.528 6.044 32.401 1.00 90.69 172 ARG A O 1
ATOM 1312 N N . ALA A 1 173 ? -39.236 4.044 31.656 1.00 90.00 173 ALA A N 1
ATOM 1313 C CA . ALA A 1 173 ? -40.115 3.763 32.796 1.00 90.00 173 ALA A CA 1
ATOM 1314 C C . ALA A 1 173 ? -39.345 3.491 34.102 1.00 90.00 173 ALA A C 1
ATOM 1316 O O . ALA A 1 173 ? -39.895 3.660 35.182 1.00 90.00 173 ALA A O 1
ATOM 1317 N N . LEU A 1 174 ? -38.082 3.064 33.994 1.00 93.19 174 LEU A N 1
ATOM 1318 C CA . LEU A 1 174 ? -37.177 2.835 35.117 1.00 93.19 174 LEU A CA 1
ATOM 1319 C C . LEU A 1 174 ? -35.914 3.698 34.960 1.00 93.19 174 LEU A C 1
ATOM 1321 O O . LEU A 1 174 ? -35.463 3.886 33.819 1.00 93.19 174 LEU A O 1
ATOM 1325 N N . PRO A 1 175 ? -35.300 4.163 36.067 1.00 94.25 175 PRO A N 1
ATOM 1326 C CA . PRO A 1 175 ? -34.051 4.918 36.034 1.00 94.25 175 PRO A CA 1
ATOM 1327 C C . PRO A 1 175 ? -32.969 4.126 35.300 1.00 94.25 175 PRO A C 1
ATOM 1329 O O . PRO A 1 175 ? -32.557 3.047 35.729 1.00 94.25 175 PRO A O 1
ATOM 1332 N N . THR A 1 176 ? -32.537 4.645 34.156 1.00 96.06 176 THR A N 1
ATOM 1333 C CA . THR A 1 176 ? -31.579 3.980 33.272 1.00 96.06 176 THR A CA 1
ATOM 1334 C C . THR A 1 176 ? -30.424 4.923 32.994 1.00 96.06 176 THR A C 1
ATOM 1336 O O . THR A 1 176 ? -30.645 6.106 32.758 1.00 96.06 176 THR A O 1
ATOM 1339 N N . PHE A 1 177 ? -29.202 4.403 33.011 1.00 95.69 177 PHE A N 1
ATOM 1340 C CA . PHE A 1 177 ? -27.967 5.160 32.818 1.00 95.69 177 PHE A CA 1
ATOM 1341 C C . PHE A 1 177 ? -27.150 4.541 31.691 1.00 95.69 177 PHE A C 1
ATOM 1343 O O . PHE A 1 177 ? -27.182 3.323 31.514 1.00 95.69 177 PHE A O 1
ATOM 1350 N N . VAL A 1 178 ? -26.403 5.355 30.950 1.00 94.06 178 VAL A N 1
ATOM 1351 C CA . VAL A 1 178 ? -25.514 4.856 29.891 1.00 94.06 178 VAL A CA 1
ATOM 1352 C C . VAL A 1 178 ? -24.078 4.866 30.380 1.00 94.06 178 VAL A C 1
ATOM 1354 O O . VAL A 1 178 ? -23.567 5.900 30.796 1.00 94.06 178 VAL A O 1
ATOM 1357 N N . LEU A 1 179 ? -23.424 3.714 30.291 1.00 92.44 179 LEU A N 1
ATOM 1358 C CA . LEU A 1 179 ? -21.987 3.574 30.478 1.00 92.44 179 LEU A CA 1
ATOM 1359 C C . LEU A 1 179 ? -21.310 3.539 29.102 1.00 92.44 179 LEU A C 1
ATOM 1361 O O . LEU A 1 179 ? -21.565 2.626 28.310 1.00 92.44 179 LEU A O 1
ATOM 1365 N N . ASN A 1 180 ? -20.457 4.522 28.823 1.00 91.88 180 ASN A N 1
ATOM 1366 C CA . ASN A 1 180 ? -19.686 4.636 27.585 1.00 91.88 180 ASN A CA 1
ATOM 1367 C C . ASN A 1 180 ? -18.246 4.131 27.774 1.00 91.88 180 ASN A C 1
ATOM 1369 O O . ASN A 1 180 ? -17.803 3.874 28.892 1.00 91.88 180 ASN A O 1
ATOM 1373 N N . GLU A 1 181 ? -17.483 4.043 26.681 1.00 89.69 181 GLU A N 1
ATOM 1374 C CA . GLU A 1 181 ? -16.071 3.629 26.720 1.00 89.69 181 GLU A CA 1
ATOM 1375 C C . GLU A 1 181 ? -15.243 4.505 27.669 1.00 89.69 181 GLU A C 1
ATOM 1377 O O . GLU A 1 181 ? -14.460 3.996 28.466 1.00 89.69 181 GLU A O 1
ATOM 1382 N N . ALA A 1 182 ? -15.487 5.820 27.642 1.00 90.31 182 ALA A N 1
ATOM 1383 C CA . ALA A 1 182 ? -14.804 6.802 28.483 1.00 90.31 182 ALA A CA 1
ATOM 1384 C C . ALA A 1 182 ? -15.047 6.611 29.994 1.00 90.31 182 ALA A C 1
ATOM 1386 O O . ALA A 1 182 ? -14.324 7.185 30.805 1.00 90.31 182 ALA A O 1
ATOM 1387 N N . ASP A 1 183 ? -16.055 5.826 30.378 1.00 90.75 183 ASP A N 1
ATOM 1388 C CA . ASP A 1 183 ? -16.396 5.536 31.773 1.00 90.75 183 ASP A CA 1
ATOM 1389 C C . ASP A 1 183 ? -15.744 4.229 32.267 1.00 90.75 183 ASP A C 1
ATOM 1391 O O . ASP A 1 183 ? -15.924 3.815 33.419 1.00 90.75 183 ASP A O 1
ATOM 1395 N N . MET A 1 184 ? -14.975 3.565 31.399 1.00 88.56 184 MET A N 1
ATOM 1396 C CA . MET A 1 184 ? -14.236 2.339 31.676 1.00 88.56 184 MET A CA 1
ATOM 1397 C C . MET A 1 184 ? -12.724 2.587 31.638 1.00 88.56 184 MET A C 1
ATOM 1399 O O . MET A 1 184 ? -12.233 3.478 30.953 1.00 88.56 184 MET A O 1
ATOM 1403 N N . SER A 1 185 ? -11.960 1.792 32.386 1.00 85.75 185 SER A N 1
ATOM 1404 C CA . SER A 1 185 ? -10.500 1.898 32.437 1.00 85.75 185 SER A CA 1
ATOM 1405 C C . SER A 1 185 ? -9.823 0.529 32.565 1.00 85.75 185 SER A C 1
ATOM 1407 O O . SER A 1 185 ? -10.454 -0.469 32.921 1.00 85.75 185 SER A O 1
ATOM 1409 N N . GLY A 1 186 ? -8.524 0.478 32.255 1.00 83.69 186 GLY A N 1
ATOM 1410 C CA . GLY A 1 186 ? -7.701 -0.735 32.334 1.00 83.69 186 GLY A CA 1
ATOM 1411 C C . GLY A 1 186 ? -7.784 -1.652 31.106 1.00 83.69 186 GLY A C 1
ATOM 1412 O O . GLY A 1 186 ? -8.413 -1.330 30.104 1.00 83.69 186 GLY A O 1
ATOM 1413 N N . SER A 1 187 ? -7.113 -2.806 31.181 1.00 79.44 187 SER A N 1
ATOM 1414 C CA . SER A 1 187 ? -7.171 -3.870 30.169 1.00 79.44 187 SER A CA 1
ATOM 1415 C C . SER A 1 187 ? -7.337 -5.232 30.868 1.00 79.44 187 SER A C 1
ATOM 1417 O O . SER A 1 187 ? -6.441 -5.625 31.621 1.00 79.44 187 SER A O 1
ATOM 1419 N N . PRO A 1 188 ? -8.477 -5.943 30.703 1.00 81.38 188 PRO A N 1
ATOM 1420 C CA . PRO A 1 188 ? -9.661 -5.541 29.930 1.00 81.38 188 PRO A CA 1
ATOM 1421 C C . PRO A 1 188 ? -10.355 -4.313 30.540 1.00 81.38 188 PRO A C 1
ATOM 1423 O O . PRO A 1 188 ? -10.175 -4.040 31.728 1.00 81.38 188 PRO A O 1
ATOM 1426 N N . LEU A 1 189 ? -11.164 -3.604 29.744 1.00 85.56 189 LEU A N 1
ATOM 1427 C CA . LEU A 1 189 ? -11.919 -2.437 30.209 1.00 85.56 189 LEU A CA 1
ATOM 1428 C C . LEU A 1 189 ? -12.876 -2.828 31.343 1.00 85.56 189 LEU A C 1
ATOM 1430 O O . LEU A 1 189 ? -13.712 -3.733 31.213 1.00 85.56 189 LEU A O 1
ATOM 1434 N N . ARG A 1 190 ? -12.756 -2.127 32.472 1.00 91.38 190 ARG A N 1
ATOM 1435 C CA . ARG A 1 190 ? -13.556 -2.339 33.681 1.00 91.38 190 ARG A CA 1
ATOM 1436 C C . ARG A 1 190 ? -14.096 -1.020 34.208 1.00 91.38 190 ARG A C 1
ATOM 1438 O O . ARG A 1 190 ? -13.457 0.024 34.104 1.00 91.38 190 ARG A O 1
ATOM 1445 N N . SER A 1 191 ? -15.271 -1.078 34.815 1.00 92.06 191 SER A N 1
ATOM 1446 C CA . SER A 1 191 ? -15.821 0.043 35.564 1.00 92.06 191 SER A CA 1
ATOM 1447 C C . SER A 1 191 ? -16.533 -0.444 36.814 1.00 92.06 191 SER A C 1
ATOM 1449 O O . SER A 1 191 ? -17.219 -1.471 36.790 1.00 92.06 191 SER A O 1
ATOM 1451 N N . VAL A 1 192 ? -16.349 0.280 37.913 1.00 94.44 192 VAL A N 1
ATOM 1452 C CA . VAL A 1 192 ? -17.133 0.089 39.132 1.00 94.44 192 VAL A CA 1
ATOM 1453 C C . VAL A 1 192 ? -18.263 1.102 39.095 1.00 94.44 192 VAL A C 1
ATOM 1455 O O . VAL A 1 192 ? -18.030 2.303 39.237 1.00 94.44 192 VAL A O 1
ATOM 1458 N N . VAL A 1 193 ? -19.479 0.607 38.880 1.00 95.88 193 VAL A N 1
ATOM 1459 C CA . VAL A 1 193 ? -20.682 1.433 38.849 1.00 95.88 193 VAL A CA 1
ATOM 1460 C C . VAL A 1 193 ? -21.311 1.436 40.227 1.00 95.88 193 VAL A C 1
ATOM 1462 O O . VAL A 1 193 ? -21.588 0.372 40.781 1.00 95.88 193 VAL A O 1
ATOM 1465 N N . ARG A 1 194 ? -21.555 2.629 40.758 1.00 96.75 194 ARG A N 1
ATOM 1466 C CA . ARG A 1 194 ? -22.271 2.866 42.007 1.00 96.75 194 ARG A CA 1
ATOM 1467 C C . ARG A 1 194 ? -23.566 3.605 41.701 1.00 96.75 194 ARG A C 1
ATOM 1469 O O . ARG A 1 194 ? -23.539 4.610 40.998 1.00 96.75 194 ARG A O 1
ATOM 1476 N N . VAL A 1 195 ? -24.673 3.109 42.236 1.00 96.69 195 VAL A N 1
ATOM 1477 C CA . VAL A 1 195 ? -25.982 3.762 42.179 1.00 96.69 195 VAL A CA 1
ATOM 1478 C C . VAL A 1 195 ? -26.364 4.160 43.593 1.00 96.69 195 VAL A C 1
ATOM 1480 O O . VAL A 1 195 ? -26.387 3.305 44.479 1.00 96.69 195 VAL A O 1
ATOM 1483 N N . ASP A 1 196 ? -26.657 5.437 43.795 1.00 96.56 196 ASP A N 1
ATOM 1484 C CA . ASP A 1 196 ? -27.133 5.995 45.053 1.00 96.56 196 ASP A CA 1
ATOM 1485 C C . ASP A 1 196 ? -28.580 6.460 44.860 1.00 96.56 196 ASP A C 1
ATOM 1487 O O . ASP A 1 196 ? -28.883 7.230 43.950 1.00 96.56 196 ASP A O 1
ATOM 1491 N N . ALA A 1 197 ? -29.477 5.983 45.719 1.00 95.94 197 ALA A N 1
ATOM 1492 C CA . ALA A 1 197 ? -30.865 6.415 45.767 1.00 95.94 197 ALA A CA 1
ATOM 1493 C C . ALA A 1 197 ? -31.115 7.178 47.067 1.00 95.94 197 ALA A C 1
ATOM 1495 O O . ALA A 1 197 ? -30.654 6.774 48.140 1.00 95.94 197 ALA A O 1
ATOM 1496 N N . SER A 1 198 ? -31.858 8.272 46.964 1.00 95.56 198 SER A N 1
ATOM 1497 C CA . SER A 1 198 ? -32.315 9.071 48.092 1.00 95.56 198 SER A CA 1
ATOM 1498 C C . SER A 1 198 ? -33.807 9.341 47.971 1.00 95.56 198 SER A C 1
ATOM 1500 O O . SER A 1 198 ? -34.321 9.588 46.881 1.00 95.56 198 SER A O 1
ATOM 1502 N N . LEU A 1 199 ? -34.494 9.253 49.102 1.00 94.75 199 LEU A N 1
ATOM 1503 C CA . LEU A 1 199 ? -35.929 9.457 49.222 1.00 94.75 199 LEU A CA 1
ATOM 1504 C C . LEU A 1 199 ? -36.183 10.497 50.297 1.00 94.75 199 LEU A C 1
ATOM 1506 O O . LEU A 1 199 ? -35.515 10.463 51.331 1.00 94.75 199 LEU A O 1
ATOM 1510 N N . THR A 1 200 ? -37.168 11.356 50.062 1.00 94.88 200 THR A N 1
ATOM 1511 C CA . THR A 1 200 ? -37.699 12.283 51.063 1.00 94.88 200 THR A CA 1
ATOM 1512 C C . THR A 1 200 ? -39.212 12.131 51.110 1.00 94.88 200 THR A C 1
ATOM 1514 O O . THR A 1 200 ? -39.867 12.249 50.071 1.00 94.88 200 THR A O 1
ATOM 1517 N N . ASP A 1 201 ? -39.764 11.842 52.287 1.00 94.69 201 ASP A N 1
ATOM 1518 C CA . ASP A 1 201 ? -41.212 11.760 52.483 1.00 94.69 201 ASP A CA 1
ATOM 1519 C C . ASP A 1 201 ? -41.851 13.147 52.700 1.00 94.69 201 ASP A C 1
ATOM 1521 O O . ASP A 1 201 ? -41.181 14.182 52.728 1.00 94.69 201 ASP A O 1
ATOM 1525 N N . SER A 1 202 ? -43.174 13.173 52.853 1.00 94.19 202 SER A N 1
ATOM 1526 C CA . SER A 1 202 ? -43.954 14.398 53.080 1.00 94.19 202 SER A CA 1
ATOM 1527 C C . SER A 1 202 ? -43.659 15.087 54.425 1.00 94.19 202 SER A C 1
ATOM 1529 O O . SER A 1 202 ? -43.950 16.274 54.577 1.00 94.19 202 SER A O 1
ATOM 1531 N N . LEU A 1 203 ? -43.085 14.363 55.392 1.00 94.81 203 LEU A N 1
ATOM 1532 C CA . LEU A 1 203 ? -42.691 14.864 56.710 1.00 94.81 203 LEU A CA 1
ATOM 1533 C C . LEU A 1 203 ? -41.226 15.329 56.736 1.00 94.81 203 LEU A C 1
ATOM 1535 O O . LEU A 1 203 ? -40.743 15.782 57.774 1.00 94.81 203 LEU A O 1
ATOM 1539 N N . GLY A 1 204 ? -40.516 15.234 55.607 1.00 92.75 204 GLY A N 1
ATOM 1540 C CA . GLY A 1 204 ? -39.110 15.603 55.477 1.00 92.75 204 GLY A CA 1
ATOM 1541 C C . GLY A 1 204 ? -38.131 14.545 55.989 1.00 92.75 204 GLY A C 1
ATOM 1542 O O . GLY A 1 204 ? -36.935 14.830 56.089 1.00 92.75 204 GLY A O 1
ATOM 1543 N N . GLN A 1 205 ? -38.592 13.334 56.311 1.00 93.31 205 GLN A N 1
ATOM 1544 C CA . GLN A 1 205 ? -37.700 12.229 56.654 1.00 93.31 205 GLN A CA 1
ATOM 1545 C C . GLN A 1 205 ? -36.995 11.733 55.398 1.00 93.31 205 GLN A C 1
ATOM 1547 O O . GLN A 1 205 ? -37.583 11.696 54.317 1.00 93.31 205 GLN A O 1
ATOM 1552 N N . THR A 1 206 ? -35.727 11.342 55.541 1.00 93.81 206 THR A N 1
ATOM 1553 C CA . THR A 1 206 ? -34.917 10.894 54.406 1.00 93.81 206 THR A CA 1
ATOM 1554 C C . THR A 1 206 ? -34.403 9.478 54.592 1.00 93.81 206 THR A C 1
ATOM 1556 O O . THR A 1 206 ? -33.995 9.090 55.686 1.00 93.81 206 THR A O 1
ATOM 1559 N N . ALA A 1 207 ? -34.380 8.717 53.500 1.00 94.00 207 ALA A N 1
ATOM 1560 C CA . ALA A 1 207 ? -33.757 7.401 53.429 1.00 94.00 207 ALA A CA 1
ATOM 1561 C C . ALA A 1 207 ? -32.757 7.364 52.270 1.00 94.00 207 ALA A C 1
ATOM 1563 O O . ALA A 1 207 ? -32.952 8.020 51.245 1.00 94.00 207 ALA A O 1
ATOM 1564 N N . ARG A 1 208 ? -31.666 6.608 52.435 1.00 94.94 208 ARG A N 1
ATOM 1565 C CA . ARG A 1 208 ? -30.638 6.431 51.403 1.00 94.94 208 ARG A CA 1
ATOM 1566 C C . ARG A 1 208 ? -30.262 4.967 51.263 1.00 94.94 208 ARG A C 1
ATOM 1568 O O . ARG A 1 208 ? -30.135 4.259 52.258 1.00 94.94 208 ARG A O 1
ATOM 1575 N N . SER A 1 209 ? -30.015 4.542 50.033 1.00 95.06 209 SER A N 1
ATOM 1576 C CA . SER A 1 209 ? -29.476 3.217 49.726 1.00 95.06 209 SER A CA 1
ATOM 1577 C C . SER A 1 209 ? -28.440 3.317 48.618 1.00 95.06 209 SER A C 1
ATOM 1579 O O . SER A 1 209 ? -28.550 4.184 47.754 1.00 95.06 209 SER A O 1
ATOM 1581 N N . SER A 1 210 ? -27.465 2.409 48.617 1.00 94.69 210 SER A N 1
ATOM 1582 C CA . SER A 1 210 ? -26.451 2.345 47.564 1.00 94.69 210 SER A CA 1
ATOM 1583 C C . SER A 1 210 ? -26.230 0.912 47.101 1.00 94.69 210 SER A C 1
ATOM 1585 O O . SER A 1 210 ? -26.282 -0.013 47.914 1.00 94.69 210 SER A O 1
ATOM 1587 N N . ALA A 1 211 ? -25.961 0.734 45.812 1.00 94.81 211 ALA A N 1
ATOM 1588 C CA . ALA A 1 211 ? -25.603 -0.547 45.220 1.00 94.81 211 ALA A CA 1
ATOM 1589 C C . ALA A 1 211 ? -24.396 -0.380 44.295 1.00 94.81 211 ALA A C 1
ATOM 1591 O O . ALA A 1 211 ? -24.283 0.618 43.583 1.00 94.81 211 ALA A O 1
ATOM 1592 N N . THR A 1 212 ? -23.516 -1.382 44.277 1.00 93.94 212 THR A N 1
ATOM 1593 C CA . THR A 1 212 ? -22.304 -1.375 43.451 1.00 93.94 212 THR A CA 1
ATOM 1594 C C . THR A 1 212 ? -22.271 -2.595 42.545 1.00 93.94 212 THR A C 1
ATOM 1596 O O . THR A 1 212 ? -22.567 -3.710 42.976 1.00 93.94 212 THR A O 1
ATOM 1599 N N . LYS A 1 213 ? -21.868 -2.405 41.288 1.00 92.44 213 LYS A N 1
ATOM 1600 C CA . LYS A 1 213 ? -21.686 -3.478 40.312 1.00 92.44 213 LYS A CA 1
ATOM 1601 C C . LYS A 1 213 ? -20.408 -3.263 39.517 1.00 92.44 213 LYS A C 1
ATOM 1603 O O . LYS A 1 213 ? -20.141 -2.168 39.035 1.00 92.44 213 LYS A O 1
ATOM 1608 N N . VAL A 1 214 ? -19.637 -4.331 39.339 1.00 90.69 214 VAL A N 1
ATOM 1609 C CA . VAL A 1 214 ? -18.483 -4.317 38.436 1.00 90.69 214 VAL A CA 1
ATOM 1610 C C . VAL A 1 214 ? -18.958 -4.678 37.035 1.00 90.69 214 VAL A C 1
ATOM 1612 O O . VAL A 1 214 ? -19.524 -5.751 36.811 1.00 90.69 214 VAL A O 1
ATOM 1615 N N . VAL A 1 215 ? -18.721 -3.778 36.088 1.00 88.25 215 VAL A N 1
ATOM 1616 C CA . VAL A 1 215 ? -18.973 -3.999 34.667 1.00 88.25 215 VAL A CA 1
ATOM 1617 C C . VAL A 1 215 ? -17.641 -4.288 33.991 1.00 88.25 215 VAL A C 1
ATOM 1619 O O . VAL A 1 215 ? -16.692 -3.516 34.104 1.00 88.25 215 VAL A O 1
ATOM 1622 N N . VAL A 1 216 ? -17.572 -5.422 33.295 1.00 86.38 216 VAL A N 1
ATOM 1623 C CA . VAL A 1 216 ? -16.407 -5.834 32.507 1.00 86.38 216 VAL A CA 1
ATOM 1624 C C . VAL A 1 216 ? -16.829 -5.921 31.048 1.00 86.38 216 VAL A C 1
ATOM 1626 O O . VAL A 1 216 ? -17.802 -6.620 30.728 1.00 86.38 216 VAL A O 1
ATOM 1629 N N . ALA A 1 217 ? -16.094 -5.219 30.190 1.00 83.00 217 ALA A N 1
ATOM 1630 C CA . ALA A 1 217 ? -16.223 -5.310 28.747 1.00 83.00 217 ALA A CA 1
ATOM 1631 C C . ALA A 1 217 ? -15.091 -6.197 28.213 1.00 83.00 217 ALA A C 1
ATOM 1633 O O . ALA A 1 217 ? -13.913 -5.949 28.473 1.00 83.00 217 ALA A O 1
ATOM 1634 N N . LEU A 1 218 ? -15.457 -7.277 27.528 1.00 80.38 218 LEU A N 1
ATOM 1635 C CA . LEU A 1 218 ? -14.510 -8.191 26.895 1.00 80.38 218 LEU A CA 1
ATOM 1636 C C . LEU A 1 218 ? -14.406 -7.865 25.412 1.00 80.38 218 LEU A C 1
ATOM 1638 O O . LEU A 1 218 ? -15.427 -7.676 24.758 1.00 80.38 218 LEU A O 1
ATOM 1642 N N . GLU A 1 219 ? -13.197 -7.857 24.867 1.00 77.88 219 GLU A N 1
ATOM 1643 C CA . GLU A 1 219 ? -13.012 -7.752 23.421 1.00 77.88 219 GLU A CA 1
ATOM 1644 C C . GLU A 1 219 ? -13.526 -9.020 22.733 1.00 77.88 219 GLU A C 1
ATOM 1646 O O . GLU A 1 219 ? -13.103 -10.135 23.042 1.00 77.88 219 GLU A O 1
ATOM 1651 N N . ARG A 1 220 ? -14.466 -8.850 21.803 1.00 74.38 220 ARG A N 1
ATOM 1652 C CA . ARG A 1 220 ? -14.869 -9.868 20.839 1.00 74.38 220 ARG A CA 1
ATOM 1653 C C . ARG A 1 220 ? -14.277 -9.485 19.497 1.00 74.38 220 ARG A C 1
ATOM 1655 O O . ARG A 1 220 ? -14.660 -8.480 18.908 1.00 74.38 220 ARG A O 1
ATOM 1662 N N . VAL A 1 221 ? -13.342 -10.295 19.017 1.00 69.00 221 VAL A N 1
ATOM 1663 C CA . VAL A 1 221 ? -12.791 -10.135 17.671 1.00 69.00 221 VAL A CA 1
ATOM 1664 C C . VAL A 1 221 ? -13.816 -10.675 16.675 1.00 69.00 221 VAL A C 1
ATOM 1666 O O . VAL A 1 221 ? -14.066 -11.877 16.612 1.00 69.00 221 VAL A O 1
ATOM 1669 N N . GLY A 1 222 ? -14.464 -9.759 15.963 1.00 62.44 222 GLY A N 1
ATOM 1670 C CA . GLY A 1 222 ? -15.369 -10.029 14.855 1.00 62.44 222 GLY A CA 1
ATOM 1671 C C . GLY A 1 222 ? -14.633 -10.120 13.517 1.00 62.44 222 GLY A C 1
ATOM 1672 O O . GLY A 1 222 ? -13.478 -9.722 13.402 1.00 62.44 222 GLY A O 1
ATOM 1673 N N . VAL A 1 223 ? -15.347 -10.684 12.535 1.00 57.50 223 VAL A N 1
ATOM 1674 C CA . VAL A 1 223 ? -14.971 -11.000 11.142 1.00 57.50 223 VAL A CA 1
ATOM 1675 C C . VAL A 1 223 ? -13.683 -10.336 10.646 1.00 57.50 223 VAL A C 1
ATOM 1677 O O . VAL A 1 223 ? -13.624 -9.119 10.497 1.00 57.50 223 VAL A O 1
ATOM 1680 N N . VAL A 1 224 ? -12.703 -11.172 10.287 1.00 61.12 224 VAL A N 1
ATOM 1681 C CA . VAL A 1 224 ? -11.545 -10.748 9.497 1.00 61.12 224 VAL A CA 1
ATOM 1682 C C . VAL A 1 224 ? -11.990 -10.586 8.050 1.00 61.12 224 VAL A C 1
ATOM 1684 O O . VAL A 1 224 ? -12.223 -11.580 7.358 1.00 61.12 224 VAL A O 1
ATOM 1687 N N . LYS A 1 225 ? -12.148 -9.346 7.586 1.00 62.03 225 LYS A N 1
ATOM 1688 C CA . LYS A 1 225 ? -12.396 -9.092 6.166 1.00 62.03 225 LYS A CA 1
ATOM 1689 C C . LYS A 1 225 ? -11.054 -8.907 5.474 1.00 62.03 225 LYS A C 1
ATOM 1691 O O . LYS A 1 225 ? -10.360 -7.933 5.740 1.00 62.03 225 LYS A O 1
ATOM 1696 N N . VAL A 1 226 ? -10.711 -9.833 4.579 1.00 61.53 226 VAL A N 1
ATOM 1697 C CA . VAL A 1 226 ? -9.551 -9.664 3.699 1.00 61.53 226 VAL A CA 1
ATOM 1698 C C . VAL A 1 226 ? -9.969 -8.789 2.523 1.00 61.53 226 VAL A C 1
ATOM 1700 O O . VAL A 1 226 ? -10.795 -9.197 1.704 1.00 61.53 226 VAL A O 1
ATOM 1703 N N . VAL A 1 227 ? -9.432 -7.576 2.449 1.00 63.62 227 VAL A N 1
ATOM 1704 C CA . VAL A 1 227 ? -9.687 -6.639 1.350 1.00 63.62 227 VAL A CA 1
ATOM 1705 C C . VAL A 1 227 ? -8.412 -6.475 0.536 1.00 63.62 227 VAL A C 1
ATOM 1707 O O . VAL A 1 227 ? -7.356 -6.175 1.082 1.00 63.62 227 VAL A O 1
ATOM 1710 N N . ARG A 1 228 ? -8.501 -6.651 -0.785 1.00 64.44 228 ARG A N 1
ATOM 1711 C CA . ARG A 1 228 ? -7.440 -6.211 -1.697 1.00 64.44 228 ARG A CA 1
ATOM 1712 C C . ARG A 1 228 ? -7.671 -4.735 -1.992 1.00 64.44 228 ARG A C 1
ATOM 1714 O O . ARG A 1 228 ? -8.701 -4.371 -2.559 1.00 64.44 228 ARG A O 1
ATOM 1721 N N . ALA A 1 229 ? -6.764 -3.887 -1.530 1.00 59.16 229 ALA A N 1
ATOM 1722 C CA . ALA A 1 229 ? -6.874 -2.449 -1.712 1.00 59.16 229 ALA A CA 1
ATOM 1723 C C . ALA A 1 229 ? -5.900 -1.973 -2.787 1.00 59.16 229 ALA A C 1
ATOM 1725 O O . ALA A 1 229 ? -4.769 -2.449 -2.875 1.00 59.16 229 ALA A O 1
ATOM 1726 N N . ALA A 1 230 ? -6.372 -1.012 -3.574 1.00 59.94 230 ALA A N 1
ATOM 1727 C CA . ALA A 1 230 ? -5.529 -0.108 -4.337 1.00 59.94 230 ALA A CA 1
ATOM 1728 C C . ALA A 1 230 ? -5.640 1.268 -3.666 1.00 59.94 230 ALA A C 1
ATOM 1730 O O . ALA A 1 230 ? -6.663 1.608 -3.071 1.00 59.94 230 ALA A O 1
ATOM 1731 N N . HIS A 1 231 ? -4.608 2.084 -3.708 1.00 50.00 231 HIS A N 1
ATOM 1732 C CA . HIS A 1 231 ? -4.601 3.395 -3.094 1.00 50.00 231 HIS A CA 1
ATOM 1733 C C . HIS A 1 231 ? -5.646 4.285 -3.758 1.00 50.00 231 HIS A C 1
ATOM 1735 O O . HIS A 1 231 ? -5.651 4.503 -4.970 1.00 50.00 231 HIS A O 1
ATOM 1741 N N . GLY A 1 232 ? -6.591 4.739 -2.936 1.00 47.84 232 GLY A N 1
ATOM 1742 C CA . GLY A 1 232 ? -7.819 5.399 -3.376 1.00 47.84 232 GLY A CA 1
ATOM 1743 C C . GLY A 1 232 ? -9.091 4.550 -3.256 1.00 47.84 232 GLY A C 1
ATOM 1744 O O . GLY A 1 232 ? -10.171 5.091 -3.490 1.00 47.84 232 GLY A O 1
ATOM 1745 N N . GLY A 1 233 ? -9.021 3.271 -2.854 1.00 56.56 233 GLY A N 1
ATOM 1746 C CA . GLY A 1 233 ? -10.222 2.497 -2.528 1.00 56.56 233 GLY A CA 1
ATOM 1747 C C . GLY A 1 233 ? -10.080 0.972 -2.481 1.00 56.56 233 GLY A C 1
ATOM 1748 O O . GLY A 1 233 ? -9.006 0.387 -2.387 1.00 56.56 233 GLY A O 1
ATOM 1749 N N . VAL A 1 234 ? -11.226 0.299 -2.530 1.00 57.94 234 VAL A N 1
ATOM 1750 C CA . VAL A 1 234 ? -11.292 -1.163 -2.609 1.00 57.94 234 VAL A CA 1
ATOM 1751 C C . VAL A 1 234 ? -11.141 -1.561 -4.073 1.00 57.94 234 VAL A C 1
ATOM 1753 O O . VAL A 1 234 ? -11.995 -1.205 -4.887 1.00 57.94 234 VAL A O 1
ATOM 1756 N N . ALA A 1 235 ? -10.072 -2.285 -4.414 1.00 60.62 235 ALA A N 1
ATOM 1757 C CA . ALA A 1 235 ? -9.964 -2.864 -5.745 1.00 60.62 235 ALA A CA 1
ATOM 1758 C C . ALA A 1 235 ? -11.079 -3.913 -5.910 1.00 60.62 235 ALA A C 1
ATOM 1760 O O . ALA A 1 235 ? -11.378 -4.644 -4.955 1.00 60.62 235 ALA A O 1
ATOM 1761 N N . PRO A 1 236 ? -11.721 -4.018 -7.086 1.00 64.50 236 PRO A N 1
ATOM 1762 C CA . PRO A 1 236 ? -12.643 -5.113 -7.351 1.00 64.50 236 PRO A CA 1
ATOM 1763 C C . PRO A 1 236 ? -11.954 -6.448 -7.048 1.00 64.50 236 PRO A C 1
ATOM 1765 O O . PRO A 1 236 ? -10.807 -6.646 -7.444 1.00 64.50 236 PRO A O 1
ATOM 1768 N N . MET A 1 237 ? -12.642 -7.375 -6.368 1.00 62.72 237 MET A N 1
ATOM 1769 C CA . MET A 1 237 ? -12.040 -8.638 -5.889 1.00 62.72 237 MET A CA 1
ATOM 1770 C C . MET A 1 237 ? -11.374 -9.485 -6.991 1.00 62.72 237 MET A C 1
ATOM 1772 O O . MET A 1 237 ? -10.577 -10.364 -6.675 1.00 62.72 237 MET A O 1
ATOM 1776 N N . ASN A 1 238 ? -11.673 -9.209 -8.264 1.00 76.81 238 ASN A N 1
ATOM 1777 C CA . ASN A 1 238 ? -11.188 -9.961 -9.420 1.00 76.81 238 ASN A CA 1
ATOM 1778 C C . ASN A 1 238 ? -10.076 -9.240 -10.203 1.00 76.81 238 ASN A C 1
ATOM 1780 O O . ASN A 1 238 ? -9.730 -9.685 -11.296 1.00 76.81 238 ASN A O 1
ATOM 1784 N N . GLU A 1 239 ? -9.540 -8.127 -9.692 1.00 89.44 239 GLU A N 1
ATOM 1785 C CA . GLU A 1 239 ? -8.411 -7.419 -10.302 1.00 89.44 239 GLU A CA 1
ATOM 1786 C C . GLU A 1 239 ? -7.095 -7.771 -9.606 1.00 89.44 239 GLU A C 1
ATOM 1788 O O . GLU A 1 239 ? -6.983 -7.757 -8.380 1.00 89.44 239 GLU A O 1
ATOM 1793 N N . LEU A 1 240 ? -6.088 -8.089 -10.415 1.00 91.81 240 LEU A N 1
ATOM 1794 C CA . LEU A 1 240 ? -4.745 -8.456 -9.986 1.00 91.81 240 LEU A CA 1
ATOM 1795 C C . LEU A 1 240 ? -3.748 -7.471 -10.599 1.00 91.81 240 LEU A C 1
ATOM 1797 O O . LEU A 1 240 ? -3.772 -7.262 -11.809 1.00 91.81 240 LEU A O 1
ATOM 1801 N N . THR A 1 241 ? -2.855 -6.878 -9.812 1.00 94.94 241 THR A N 1
ATOM 1802 C CA . THR A 1 241 ? -1.768 -6.052 -10.363 1.00 94.94 241 THR A CA 1
ATOM 1803 C C . THR A 1 241 ? -0.718 -6.954 -10.986 1.00 94.94 241 THR A C 1
ATOM 1805 O O . THR A 1 241 ? -0.087 -7.738 -10.286 1.00 94.94 241 THR A O 1
ATOM 1808 N N . LEU A 1 242 ? -0.541 -6.837 -12.300 1.00 96.81 242 LEU A N 1
ATOM 1809 C CA . LEU A 1 242 ? 0.498 -7.539 -13.045 1.00 96.81 242 LEU A CA 1
ATOM 1810 C C . LEU A 1 242 ? 1.858 -6.867 -12.857 1.00 96.81 242 LEU A C 1
ATOM 1812 O O . LEU A 1 242 ? 2.870 -7.552 -12.769 1.00 96.81 242 LEU A O 1
ATOM 1816 N N . GLY A 1 243 ? 1.893 -5.539 -12.789 1.00 97.06 243 GLY A N 1
ATOM 1817 C CA . GLY A 1 243 ? 3.145 -4.818 -12.628 1.00 97.06 243 GLY A CA 1
ATOM 1818 C C . GLY A 1 243 ? 2.981 -3.314 -12.498 1.00 97.06 243 GLY A C 1
ATOM 1819 O O . GLY A 1 243 ? 1.887 -2.768 -12.655 1.00 97.06 243 GLY A O 1
ATOM 1820 N N . PHE A 1 244 ? 4.102 -2.655 -12.225 1.00 97.69 244 PHE A N 1
ATOM 1821 C CA . PHE A 1 244 ? 4.225 -1.199 -12.160 1.00 97.69 244 PHE A CA 1
ATOM 1822 C C . PHE A 1 244 ? 5.144 -0.700 -13.268 1.00 97.69 244 PHE A C 1
ATOM 1824 O O . PHE A 1 244 ? 6.025 -1.429 -13.716 1.00 97.69 244 PHE A O 1
ATOM 1831 N N . CYS A 1 245 ? 4.965 0.548 -13.686 1.00 97.56 245 CYS A N 1
ATOM 1832 C CA . CYS A 1 245 ? 5.765 1.199 -14.714 1.00 97.56 245 CYS A CA 1
ATOM 1833 C C . CYS A 1 245 ? 6.389 2.495 -14.183 1.00 97.56 245 CYS A C 1
ATOM 1835 O O . CYS A 1 245 ? 5.776 3.245 -13.420 1.00 97.56 245 CYS A O 1
ATOM 1837 N N . ASP A 1 246 ? 7.588 2.809 -14.671 1.00 96.25 246 ASP A N 1
ATOM 1838 C CA . ASP A 1 246 ? 8.223 4.102 -14.412 1.00 96.25 246 ASP A CA 1
ATOM 1839 C C . ASP A 1 246 ? 7.554 5.228 -15.236 1.00 96.25 246 ASP A C 1
ATOM 1841 O O . ASP A 1 246 ? 6.794 4.986 -16.186 1.00 96.25 246 ASP A O 1
ATOM 1845 N N . PHE A 1 247 ? 7.815 6.485 -14.860 1.00 95.38 247 PHE A N 1
ATOM 1846 C CA . PHE A 1 247 ? 7.277 7.664 -15.548 1.00 95.38 247 PHE A CA 1
ATOM 1847 C C . PHE A 1 247 ? 7.631 7.664 -17.047 1.00 95.38 247 PHE A C 1
ATOM 1849 O O . PHE A 1 247 ? 8.780 7.420 -17.410 1.00 95.38 247 PHE A O 1
ATOM 1856 N N . ASP A 1 248 ? 6.641 7.921 -17.914 1.00 94.81 248 ASP A N 1
ATOM 1857 C CA . ASP A 1 248 ? 6.760 7.886 -19.389 1.00 94.81 248 ASP A CA 1
ATOM 1858 C C . ASP A 1 248 ? 7.284 6.547 -19.967 1.00 94.81 248 ASP A C 1
ATOM 1860 O O . ASP A 1 248 ? 7.670 6.449 -21.133 1.00 94.81 248 ASP A O 1
ATOM 1864 N N . LYS A 1 249 ? 7.296 5.463 -19.180 1.00 96.88 249 LYS A N 1
ATOM 1865 C CA . LYS A 1 249 ? 7.706 4.132 -19.650 1.00 96.88 249 LYS A CA 1
ATOM 1866 C C . LYS A 1 249 ? 6.512 3.197 -19.797 1.00 96.88 249 LYS A C 1
ATOM 1868 O O . LYS A 1 249 ? 5.572 3.216 -18.996 1.00 96.88 249 LYS A O 1
ATOM 1873 N N . ALA A 1 250 ? 6.565 2.389 -20.856 1.00 97.69 250 ALA A N 1
ATOM 1874 C CA . ALA A 1 250 ? 5.641 1.282 -21.082 1.00 97.69 250 ALA A CA 1
ATOM 1875 C C . ALA A 1 250 ? 6.135 -0.011 -20.421 1.00 97.69 250 ALA A C 1
ATOM 1877 O O . ALA A 1 250 ? 5.329 -0.738 -19.856 1.00 97.69 250 ALA A O 1
ATOM 1878 N N . THR A 1 251 ? 7.451 -0.237 -20.438 1.00 97.56 251 THR A N 1
ATOM 1879 C CA . THR A 1 251 ? 8.111 -1.373 -19.791 1.00 97.56 251 THR A CA 1
ATOM 1880 C C . THR A 1 251 ? 7.821 -1.397 -18.296 1.00 97.56 251 THR A C 1
ATOM 1882 O O . THR A 1 251 ? 7.878 -0.359 -17.622 1.00 97.56 251 THR A O 1
ATOM 1885 N N . MET A 1 252 ? 7.510 -2.583 -17.780 1.00 96.94 252 MET A N 1
ATOM 1886 C CA . MET A 1 252 ? 7.252 -2.768 -16.357 1.00 96.94 252 MET A CA 1
ATOM 1887 C C . MET A 1 252 ? 8.562 -2.702 -15.571 1.00 96.94 252 MET A C 1
ATOM 1889 O O . MET A 1 252 ? 9.523 -3.402 -15.877 1.00 96.94 252 MET A O 1
ATOM 1893 N N . SER A 1 253 ? 8.600 -1.853 -14.547 1.00 96.25 253 SER A N 1
ATOM 1894 C CA . SER A 1 253 ? 9.720 -1.751 -13.614 1.00 96.25 253 SER A CA 1
ATOM 1895 C C . SER A 1 253 ? 9.619 -2.736 -12.452 1.00 96.25 253 SER A C 1
ATOM 1897 O O . SER A 1 253 ? 10.617 -2.930 -11.766 1.00 96.25 253 SER A O 1
ATOM 1899 N N . ALA A 1 254 ? 8.454 -3.358 -12.241 1.00 97.12 254 ALA A N 1
ATOM 1900 C CA . ALA A 1 254 ? 8.263 -4.509 -11.362 1.00 97.12 254 ALA A CA 1
ATOM 1901 C C . ALA A 1 254 ? 7.113 -5.391 -11.870 1.00 97.12 254 ALA A C 1
ATOM 1903 O O . ALA A 1 254 ? 6.128 -4.856 -12.380 1.00 97.12 254 ALA A O 1
ATOM 1904 N N . ILE A 1 255 ? 7.228 -6.714 -11.711 1.00 97.12 255 ILE A N 1
ATOM 1905 C CA . ILE A 1 255 ? 6.275 -7.700 -12.256 1.00 97.12 255 ILE A CA 1
ATOM 1906 C C . ILE A 1 255 ? 5.840 -8.702 -11.174 1.00 97.12 255 ILE A C 1
ATOM 1908 O O . ILE A 1 255 ? 6.650 -9.157 -10.366 1.00 97.12 255 ILE A O 1
ATOM 1912 N N . ASP A 1 256 ? 4.558 -9.067 -11.164 1.00 96.31 256 ASP A N 1
ATOM 1913 C CA . ASP A 1 256 ? 3.995 -10.154 -10.362 1.00 96.31 256 ASP A CA 1
ATOM 1914 C C . ASP A 1 256 ? 3.948 -11.453 -11.183 1.00 96.31 256 ASP A C 1
ATOM 1916 O O . ASP A 1 256 ? 3.019 -11.708 -11.956 1.00 96.31 256 ASP A O 1
ATOM 1920 N N . ARG A 1 257 ? 4.950 -12.318 -10.998 1.00 94.12 257 ARG A N 1
ATOM 1921 C CA . ARG A 1 257 ? 5.012 -13.614 -11.694 1.00 94.12 257 ARG A CA 1
ATOM 1922 C C . ARG A 1 257 ? 3.836 -14.533 -11.346 1.00 94.12 257 ARG A C 1
ATOM 1924 O O . ARG A 1 257 ? 3.453 -15.359 -12.170 1.00 94.12 257 ARG A O 1
ATOM 1931 N N . SER A 1 258 ? 3.239 -14.392 -10.161 1.00 93.31 258 SER A N 1
ATOM 1932 C CA . SER A 1 258 ? 2.087 -15.214 -9.776 1.00 93.31 258 SER A CA 1
ATOM 1933 C C . SER A 1 258 ? 0.846 -14.873 -10.605 1.00 93.31 258 SER A C 1
ATOM 1935 O O . SER A 1 258 ? 0.042 -15.755 -10.909 1.00 93.31 258 SER A O 1
ATOM 1937 N N . VAL A 1 259 ? 0.711 -13.613 -11.031 1.00 94.75 259 VAL A N 1
ATOM 1938 C CA . VAL A 1 259 ? -0.370 -13.172 -11.920 1.00 94.75 259 VAL A CA 1
ATOM 1939 C C . VAL A 1 259 ? -0.179 -13.732 -13.325 1.00 94.75 259 VAL A C 1
ATOM 1941 O O . VAL A 1 259 ? -1.160 -14.174 -13.918 1.00 94.75 259 VAL A O 1
ATOM 1944 N N . ILE A 1 260 ? 1.058 -13.800 -13.828 1.00 96.00 260 ILE A N 1
ATOM 1945 C CA . ILE A 1 260 ? 1.363 -14.424 -15.128 1.00 96.00 260 ILE A CA 1
ATOM 1946 C C . ILE A 1 260 ? 0.885 -15.880 -15.149 1.00 96.00 260 ILE A C 1
ATOM 1948 O O . ILE A 1 260 ? 0.146 -16.273 -16.052 1.00 96.00 260 ILE A O 1
ATOM 1952 N N . GLU A 1 261 ? 1.244 -16.668 -14.132 1.00 95.25 261 GLU A N 1
ATOM 1953 C CA . GLU A 1 261 ? 0.833 -18.075 -14.061 1.00 95.25 261 GLU A CA 1
ATOM 1954 C C . GLU A 1 261 ? -0.691 -18.221 -13.947 1.00 95.25 261 GLU A C 1
ATOM 1956 O O . GLU A 1 261 ? -1.293 -19.007 -14.679 1.00 95.25 261 GLU A O 1
ATOM 1961 N N . ARG A 1 262 ? -1.352 -17.389 -13.132 1.00 93.88 262 ARG A N 1
ATOM 1962 C CA . ARG A 1 262 ? -2.823 -17.380 -13.030 1.00 93.88 262 ARG A CA 1
ATOM 1963 C C . ARG A 1 262 ? -3.505 -17.053 -14.356 1.00 93.88 262 ARG A C 1
ATOM 1965 O O . ARG A 1 262 ? -4.514 -17.670 -14.695 1.00 93.88 262 ARG A O 1
ATOM 1972 N N . VAL A 1 263 ? -2.978 -16.087 -15.108 1.00 94.44 263 VAL A N 1
ATOM 1973 C CA . VAL A 1 263 ? -3.507 -15.724 -16.430 1.00 94.44 263 VAL A CA 1
ATOM 1974 C C . VAL A 1 263 ? -3.292 -16.857 -17.428 1.00 94.44 263 VAL A C 1
ATOM 1976 O O . VAL A 1 263 ? -4.212 -17.169 -18.185 1.00 94.44 263 VAL A O 1
ATOM 1979 N N . ARG A 1 264 ? -2.127 -17.514 -17.410 1.00 93.94 264 ARG A N 1
ATOM 1980 C CA . ARG A 1 264 ? -1.846 -18.678 -18.261 1.00 93.94 264 ARG A CA 1
ATOM 1981 C C . ARG A 1 264 ? -2.835 -19.811 -17.988 1.00 93.94 264 ARG A C 1
ATOM 1983 O O . ARG A 1 264 ? -3.442 -20.330 -18.923 1.00 93.94 264 ARG A O 1
ATOM 1990 N N . GLU A 1 265 ? -3.045 -20.152 -16.720 1.00 93.38 265 GLU A N 1
ATOM 1991 C CA . GLU A 1 265 ? -4.022 -21.164 -16.308 1.00 93.38 265 GLU A CA 1
ATOM 1992 C C . GLU A 1 265 ? -5.451 -20.792 -16.722 1.00 93.38 265 GLU A C 1
ATOM 1994 O O . GLU A 1 265 ? -6.198 -21.637 -17.213 1.00 93.38 265 GLU A O 1
ATOM 1999 N N . ALA A 1 266 ? -5.844 -19.531 -16.542 1.00 92.50 266 ALA A N 1
ATOM 2000 C CA . ALA A 1 266 ? -7.171 -19.053 -16.913 1.00 92.50 266 ALA A CA 1
ATOM 2001 C C . ALA A 1 266 ? -7.394 -19.089 -18.433 1.00 92.50 266 ALA A C 1
ATOM 2003 O O . ALA A 1 266 ? -8.424 -19.578 -18.897 1.00 92.50 266 ALA A O 1
ATOM 2004 N N . THR A 1 267 ? -6.400 -18.656 -19.209 1.00 91.62 267 THR A N 1
ATOM 2005 C CA . THR A 1 267 ? -6.432 -18.695 -20.678 1.00 91.62 267 THR A CA 1
ATOM 2006 C C . THR A 1 267 ? -6.526 -20.136 -21.182 1.00 91.62 267 THR A C 1
ATOM 2008 O O . THR A 1 267 ? -7.303 -20.416 -22.091 1.00 91.62 267 THR A O 1
ATOM 2011 N N . ALA A 1 268 ? -5.816 -21.080 -20.550 1.00 91.88 268 ALA A N 1
ATOM 2012 C CA . ALA A 1 268 ? -5.905 -22.506 -20.879 1.00 91.88 268 ALA A CA 1
ATOM 2013 C C . ALA A 1 268 ? -7.308 -23.097 -20.640 1.00 91.88 268 ALA A C 1
ATOM 2015 O O . ALA A 1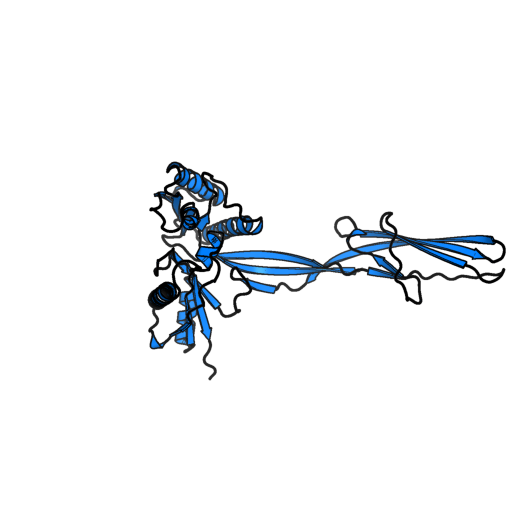 268 ? -7.700 -24.046 -21.316 1.00 91.88 268 ALA A O 1
ATOM 2016 N N . ARG A 1 269 ? -8.086 -22.520 -19.714 1.00 92.44 269 ARG A N 1
ATOM 2017 C CA . ARG A 1 269 ? -9.495 -22.879 -19.473 1.00 92.44 269 ARG A CA 1
ATOM 2018 C C . ARG A 1 269 ? -10.489 -22.106 -20.348 1.00 92.44 269 ARG A C 1
ATOM 2020 O O . ARG A 1 269 ? -11.692 -22.272 -20.177 1.00 92.44 269 ARG A O 1
ATOM 2027 N N . GLY A 1 270 ? -10.013 -21.261 -21.262 1.00 91.00 270 GLY A N 1
ATOM 2028 C CA . GLY A 1 270 ? -10.859 -20.439 -22.128 1.00 91.00 270 GLY A CA 1
ATOM 2029 C C . GLY A 1 270 ? -11.473 -19.218 -21.439 1.00 91.00 270 GLY A C 1
ATOM 2030 O O . GLY A 1 270 ? -12.431 -18.653 -21.962 1.00 91.00 270 GLY A O 1
ATOM 2031 N N . ALA A 1 271 ? -10.958 -18.801 -20.277 1.00 91.38 271 ALA A N 1
ATOM 2032 C CA . ALA A 1 271 ? -11.393 -17.564 -19.635 1.00 91.38 271 ALA A CA 1
ATOM 2033 C C . ALA A 1 271 ? -10.975 -16.336 -20.457 1.00 91.38 271 ALA A C 1
ATOM 2035 O O . ALA A 1 271 ? -9.969 -16.352 -21.171 1.00 91.38 271 ALA A O 1
ATOM 2036 N N . ARG A 1 272 ? -11.733 -15.246 -20.315 1.00 91.69 272 ARG A N 1
ATOM 2037 C CA . ARG A 1 272 ? -11.429 -13.965 -20.955 1.00 91.69 272 ARG A CA 1
ATOM 2038 C C . ARG A 1 272 ? -10.580 -13.105 -20.030 1.00 91.69 272 ARG A C 1
ATOM 2040 O O . ARG A 1 272 ? -10.888 -12.964 -18.844 1.00 91.69 272 ARG A O 1
ATOM 2047 N N . ILE A 1 273 ? -9.528 -12.515 -20.585 1.00 95.56 273 ILE A N 1
ATOM 2048 C CA . ILE A 1 273 ? -8.583 -11.670 -19.857 1.00 95.56 273 ILE A CA 1
ATOM 2049 C C . ILE A 1 273 ? -8.815 -10.212 -20.258 1.00 95.56 273 ILE A C 1
ATOM 2051 O O . ILE A 1 273 ? -8.873 -9.895 -21.441 1.00 95.56 273 ILE A O 1
ATOM 2055 N N . THR A 1 274 ? -8.929 -9.310 -19.288 1.00 97.38 274 THR A N 1
ATOM 2056 C CA . THR A 1 274 ? -8.977 -7.863 -19.536 1.00 97.38 274 THR A CA 1
ATOM 2057 C C . THR A 1 274 ? -7.743 -7.216 -18.930 1.00 97.38 274 THR A C 1
ATOM 2059 O O . THR A 1 274 ? -7.512 -7.330 -17.727 1.00 97.38 274 THR A O 1
ATOM 2062 N N . ILE A 1 275 ? -6.958 -6.529 -19.754 1.00 98.06 275 ILE A N 1
ATOM 2063 C CA . ILE A 1 275 ? -5.803 -5.735 -19.339 1.00 98.06 275 ILE A CA 1
ATOM 2064 C C . ILE A 1 275 ? -6.273 -4.302 -19.094 1.00 98.06 275 ILE A C 1
ATOM 2066 O O . ILE A 1 275 ? -6.893 -3.676 -19.953 1.00 98.06 275 ILE A O 1
ATOM 2070 N N . ILE A 1 276 ? -5.962 -3.786 -17.912 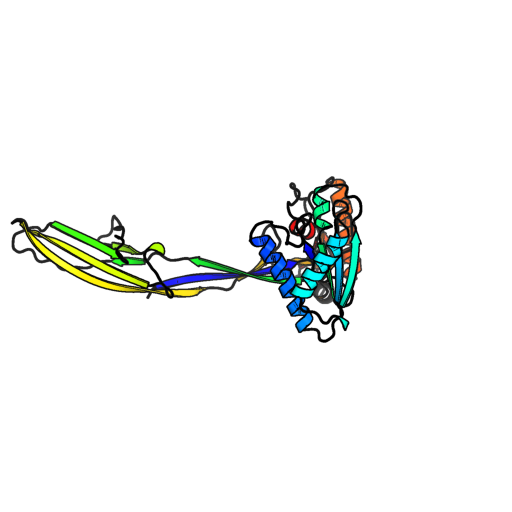1.00 97.56 276 ILE A N 1
ATOM 2071 C CA . ILE A 1 276 ? -6.399 -2.486 -17.412 1.00 97.56 276 ILE A CA 1
ATOM 2072 C C . ILE A 1 276 ? -5.137 -1.659 -17.126 1.00 97.56 276 ILE A C 1
ATOM 2074 O O . ILE A 1 276 ? -4.637 -1.664 -15.994 1.00 97.56 276 ILE A O 1
ATOM 2078 N N . PRO A 1 277 ? -4.548 -1.009 -18.144 1.00 97.69 277 PRO A N 1
ATOM 2079 C CA . PRO A 1 277 ? -3.430 -0.101 -17.938 1.00 97.69 277 PRO A CA 1
ATOM 2080 C C . PRO A 1 277 ? -3.904 1.193 -17.263 1.00 97.69 277 PRO A C 1
ATOM 2082 O O . PRO A 1 277 ? -4.985 1.709 -17.557 1.00 97.69 277 PRO A O 1
ATOM 2085 N N . SER A 1 278 ? -3.070 1.760 -16.399 1.00 95.81 278 SER A N 1
ATOM 2086 C CA . SER A 1 278 ? -3.295 3.078 -15.807 1.00 95.81 278 SER A CA 1
ATOM 2087 C C . SER A 1 278 ? -2.086 3.991 -15.957 1.00 95.81 278 SER A C 1
ATOM 2089 O O . SER A 1 278 ? -0.964 3.555 -16.237 1.00 95.81 278 SER A O 1
ATOM 2091 N N . THR A 1 279 ? -2.342 5.292 -15.851 1.00 95.81 279 THR A N 1
ATOM 2092 C CA . THR A 1 279 ? -1.346 6.369 -15.851 1.00 95.81 279 THR A CA 1
ATOM 2093 C C . THR A 1 279 ? -1.581 7.280 -14.655 1.00 95.81 279 THR A C 1
ATOM 2095 O O . THR A 1 279 ? -2.669 7.300 -14.078 1.00 95.81 279 THR A O 1
ATOM 2098 N N . ASP A 1 280 ? -0.560 8.054 -14.295 1.00 92.69 280 ASP A N 1
ATOM 2099 C CA . ASP A 1 280 ? -0.724 9.134 -13.327 1.00 92.69 280 ASP A CA 1
ATOM 2100 C C . ASP A 1 280 ? -1.420 10.350 -13.972 1.00 92.69 280 ASP A C 1
ATOM 2102 O O . ASP A 1 280 ? -1.854 10.317 -15.127 1.00 92.69 280 ASP A O 1
ATOM 2106 N N . GLY A 1 281 ? -1.575 11.418 -13.190 1.00 92.00 281 GLY A N 1
ATOM 2107 C CA . GLY A 1 281 ? -2.204 12.664 -13.630 1.00 92.00 281 GLY A CA 1
ATOM 2108 C C . GLY A 1 281 ? -1.311 13.591 -14.468 1.00 92.00 281 GLY A C 1
ATOM 2109 O O . GLY A 1 281 ? -1.695 14.743 -14.667 1.00 92.00 281 GLY A O 1
ATOM 2110 N N . PHE A 1 282 ? -0.121 13.168 -14.913 1.00 93.25 282 PHE A N 1
ATOM 2111 C CA . PHE A 1 282 ? 0.761 14.023 -15.717 1.00 93.25 282 PHE A CA 1
ATOM 2112 C C . PHE A 1 282 ? 0.468 13.921 -17.217 1.00 93.25 282 PHE A C 1
ATOM 2114 O O . PHE A 1 282 ? 0.142 12.860 -17.741 1.00 93.25 282 PHE A O 1
ATOM 2121 N N . GLY A 1 283 ? 0.659 15.027 -17.941 1.00 92.25 283 GLY A N 1
ATOM 2122 C CA . GLY A 1 283 ? 0.513 15.075 -19.399 1.00 92.25 283 GLY A CA 1
ATOM 2123 C C . GLY A 1 283 ? -0.928 15.270 -19.887 1.00 92.25 283 GLY A C 1
ATOM 2124 O O . GLY A 1 283 ? -1.855 15.504 -19.115 1.00 92.25 283 GLY A O 1
ATOM 2125 N N . SER A 1 284 ? -1.114 15.238 -21.209 1.00 94.00 284 SER A N 1
ATOM 2126 C CA . SER A 1 284 ? -2.435 15.389 -21.834 1.00 94.00 284 SER A CA 1
ATOM 2127 C C . SER A 1 284 ? -3.201 14.062 -21.870 1.00 94.00 284 SER A C 1
ATOM 2129 O O . SER A 1 284 ? -2.603 12.986 -21.834 1.00 94.00 284 SER A O 1
ATOM 2131 N N . SER A 1 285 ? -4.530 14.127 -22.008 1.00 94.12 285 SER A N 1
ATOM 2132 C CA . SER A 1 285 ? -5.367 12.926 -22.175 1.00 94.12 285 SER A CA 1
ATOM 2133 C C . SER A 1 285 ? -4.920 12.083 -23.373 1.00 94.12 285 SER A C 1
ATOM 2135 O O . SER A 1 285 ? -4.761 10.877 -23.245 1.00 94.12 285 SER A O 1
ATOM 2137 N N . GLU A 1 286 ? -4.642 12.716 -24.518 1.00 96.19 286 GLU A N 1
ATOM 2138 C CA . GLU A 1 286 ? -4.215 12.008 -25.733 1.00 96.19 286 GLU A CA 1
ATOM 2139 C C . GLU A 1 286 ? -2.874 11.283 -25.540 1.00 96.19 286 GLU A C 1
ATOM 2141 O O . GLU A 1 286 ? -2.678 10.162 -26.015 1.00 96.19 286 GLU A O 1
ATOM 2146 N N . TYR A 1 287 ? -1.935 11.919 -24.838 1.00 96.38 287 TYR A N 1
ATOM 2147 C CA . TYR A 1 287 ? -0.651 11.307 -24.522 1.00 96.38 287 TYR A CA 1
ATOM 2148 C C . TYR A 1 287 ? -0.827 10.102 -23.584 1.00 96.38 287 TYR A C 1
ATOM 2150 O O . TYR A 1 287 ? -0.267 9.036 -23.852 1.00 96.38 287 TYR A O 1
ATOM 2158 N N . ASN A 1 288 ? -1.648 10.238 -22.539 1.00 96.75 288 ASN A N 1
ATOM 2159 C CA . ASN A 1 288 ? -1.917 9.151 -21.601 1.00 96.75 288 ASN A CA 1
ATOM 2160 C C . ASN A 1 288 ? -2.654 7.979 -22.253 1.00 96.75 288 ASN A C 1
ATOM 2162 O O . ASN A 1 288 ? -2.275 6.836 -22.014 1.00 96.75 288 ASN A O 1
ATOM 2166 N N . ASP A 1 289 ? -3.603 8.227 -23.157 1.00 97.31 289 ASP A N 1
ATOM 2167 C CA . ASP A 1 289 ? -4.265 7.166 -23.927 1.00 97.31 289 ASP A CA 1
ATOM 2168 C C . ASP A 1 289 ? -3.252 6.359 -24.753 1.00 97.31 289 ASP A C 1
ATOM 2170 O O . ASP A 1 289 ? -3.288 5.124 -24.784 1.00 97.31 289 ASP A O 1
ATOM 2174 N N . LYS A 1 290 ? -2.301 7.042 -25.408 1.00 98.00 290 LYS A N 1
ATOM 2175 C CA . LYS A 1 290 ? -1.215 6.380 -26.151 1.00 98.00 290 LYS A CA 1
ATOM 2176 C C . LYS A 1 290 ? -0.303 5.590 -25.212 1.00 98.00 290 LYS A C 1
ATOM 2178 O O . LYS A 1 290 ? 0.052 4.454 -25.527 1.00 98.00 290 LYS A O 1
ATOM 2183 N N . LEU A 1 291 ? 0.069 6.158 -24.064 1.00 97.94 291 LEU A N 1
ATOM 2184 C CA . LEU A 1 291 ? 0.921 5.490 -23.078 1.00 97.94 291 LEU A CA 1
ATOM 2185 C C . LEU A 1 291 ? 0.247 4.240 -22.495 1.00 97.94 291 LEU A C 1
ATOM 2187 O O . LEU A 1 291 ? 0.887 3.191 -22.435 1.00 97.94 291 LEU A O 1
ATOM 2191 N N . GLN A 1 292 ? -1.040 4.313 -22.152 1.00 98.25 292 GLN A N 1
ATOM 2192 C CA . GLN A 1 292 ? -1.818 3.171 -21.673 1.00 98.25 292 GLN A CA 1
ATOM 2193 C C . GLN A 1 292 ? -1.869 2.041 -22.706 1.00 98.25 292 GLN A C 1
ATOM 2195 O O . GLN A 1 292 ? -1.640 0.885 -22.361 1.00 98.25 292 GLN A O 1
ATOM 2200 N N . ARG A 1 293 ? -2.079 2.357 -23.991 1.00 98.25 293 ARG A N 1
ATOM 2201 C CA . ARG A 1 293 ? -2.048 1.346 -25.064 1.00 98.25 293 ARG A CA 1
ATOM 2202 C C . ARG A 1 293 ? -0.682 0.674 -25.197 1.00 98.25 293 ARG A C 1
ATOM 2204 O O . ARG A 1 293 ? -0.628 -0.538 -25.378 1.00 98.25 293 ARG A O 1
ATOM 2211 N N . ARG A 1 294 ? 0.417 1.427 -25.066 1.00 98.50 294 ARG A N 1
ATOM 2212 C CA . ARG A 1 294 ? 1.773 0.845 -25.061 1.00 98.50 294 ARG A CA 1
ATOM 2213 C C . ARG A 1 294 ? 2.005 -0.056 -23.846 1.00 98.50 294 ARG A C 1
ATOM 2215 O O . ARG A 1 294 ? 2.600 -1.112 -23.999 1.00 98.50 294 ARG A O 1
ATOM 2222 N N . ARG A 1 295 ? 1.509 0.325 -22.664 1.00 98.56 295 ARG A N 1
ATOM 2223 C CA . ARG A 1 295 ? 1.561 -0.514 -21.450 1.00 98.56 295 ARG A CA 1
ATOM 2224 C C . ARG A 1 295 ? 0.734 -1.788 -21.588 1.00 98.56 295 ARG A C 1
ATOM 2226 O O . ARG A 1 295 ? 1.160 -2.838 -21.129 1.00 98.56 295 ARG A O 1
ATOM 2233 N N . ALA A 1 296 ? -0.422 -1.713 -22.245 1.00 98.38 296 ALA A N 1
ATOM 2234 C CA . ALA A 1 296 ? -1.210 -2.899 -22.553 1.00 98.38 296 ALA A CA 1
ATOM 2235 C C . ALA A 1 296 ? -0.480 -3.832 -23.530 1.00 98.38 296 ALA A C 1
ATOM 2237 O O . ALA A 1 296 ? -0.528 -5.042 -23.346 1.00 98.38 296 ALA A O 1
ATOM 2238 N N . ALA A 1 297 ? 0.220 -3.282 -24.529 1.00 98.31 297 ALA A N 1
ATOM 2239 C CA . ALA A 1 297 ? 1.057 -4.070 -25.433 1.00 98.31 297 ALA A CA 1
ATOM 2240 C C . ALA A 1 297 ? 2.189 -4.790 -24.688 1.00 98.31 297 ALA A C 1
ATOM 2242 O O . ALA A 1 297 ? 2.288 -6.008 -24.784 1.00 98.31 297 ALA A O 1
ATOM 2243 N N . GLU A 1 298 ? 2.939 -4.067 -23.853 1.00 98.38 298 GLU A N 1
ATOM 2244 C CA . GLU A 1 298 ? 3.961 -4.661 -22.982 1.00 98.38 298 GLU A CA 1
ATOM 2245 C C . GLU A 1 298 ? 3.380 -5.775 -22.097 1.00 98.38 298 GLU A C 1
ATOM 2247 O O . GLU A 1 298 ? 3.966 -6.841 -21.943 1.00 98.38 298 GLU A O 1
ATOM 2252 N N . ALA A 1 299 ? 2.200 -5.550 -21.519 1.00 98.25 299 ALA A N 1
ATOM 2253 C CA . ALA A 1 299 ? 1.543 -6.544 -20.684 1.00 98.25 299 ALA A CA 1
ATOM 2254 C C . ALA A 1 299 ? 1.156 -7.808 -21.461 1.00 98.25 299 ALA A C 1
ATOM 2256 O O . ALA A 1 299 ? 1.280 -8.901 -20.916 1.00 98.25 299 ALA A O 1
ATOM 2257 N N . MET A 1 300 ? 0.715 -7.682 -22.717 1.00 98.00 300 MET A N 1
ATOM 2258 C CA . MET A 1 300 ? 0.457 -8.842 -23.577 1.00 98.00 300 MET A CA 1
ATOM 2259 C C . MET A 1 300 ? 1.734 -9.649 -23.820 1.00 98.00 300 MET A C 1
ATOM 2261 O O . MET A 1 300 ? 1.699 -10.875 -23.703 1.00 98.00 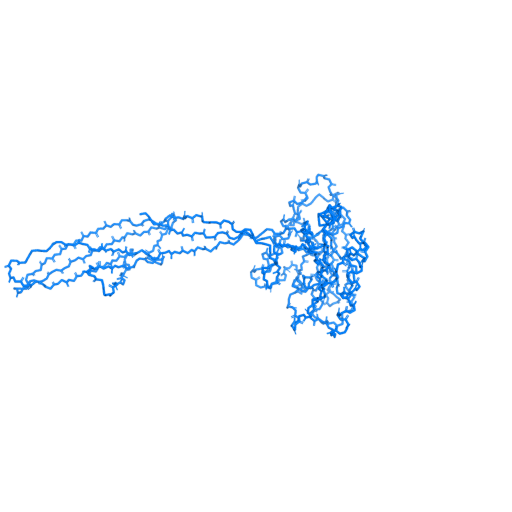300 MET A O 1
ATOM 2265 N N . ASP A 1 301 ? 2.854 -8.968 -24.074 1.00 97.62 301 ASP A N 1
ATOM 2266 C CA . ASP A 1 301 ? 4.156 -9.604 -24.286 1.00 97.62 301 ASP A CA 1
ATOM 2267 C C . ASP A 1 301 ? 4.634 -10.334 -23.021 1.00 97.62 301 ASP A C 1
ATOM 2269 O O . ASP A 1 301 ? 5.008 -11.506 -23.083 1.00 97.62 301 ASP A O 1
ATOM 2273 N N . VAL A 1 302 ? 4.534 -9.688 -21.852 1.00 96.88 302 VAL A N 1
ATOM 2274 C CA . VAL A 1 302 ? 4.875 -10.282 -20.544 1.00 96.88 302 VAL A CA 1
ATOM 2275 C C . VAL A 1 302 ? 4.003 -11.502 -20.228 1.00 96.88 302 VAL A C 1
ATOM 2277 O O . VAL A 1 302 ? 4.492 -12.501 -19.700 1.00 96.88 302 VAL A O 1
ATOM 2280 N N . LEU A 1 303 ? 2.708 -11.437 -20.543 1.00 96.81 303 LEU A N 1
ATOM 2281 C CA . LEU A 1 303 ? 1.763 -12.531 -20.310 1.00 96.81 303 LEU A CA 1
ATOM 2282 C C . LEU A 1 303 ? 1.878 -13.656 -21.352 1.00 96.81 303 LEU A C 1
ATOM 2284 O O . LEU A 1 303 ? 1.397 -14.763 -21.102 1.00 96.81 303 LEU A O 1
ATOM 2288 N N . GLY A 1 304 ? 2.491 -13.393 -22.509 1.00 95.50 304 GLY A N 1
ATOM 2289 C CA . GLY A 1 304 ? 2.549 -14.328 -23.631 1.00 95.50 304 GLY A CA 1
ATOM 2290 C C . GLY A 1 304 ? 1.177 -14.602 -24.257 1.00 95.50 304 GLY A C 1
ATOM 2291 O O . GLY A 1 304 ? 0.896 -15.737 -24.641 1.00 95.50 304 GLY A O 1
ATOM 2292 N N . VAL A 1 305 ? 0.311 -13.587 -24.325 1.00 94.38 305 VAL A N 1
ATOM 2293 C CA . VAL A 1 305 ? -1.059 -13.688 -24.861 1.00 94.38 305 VAL A CA 1
ATOM 2294 C C . VAL A 1 305 ? -1.211 -12.889 -26.150 1.00 94.38 305 VAL A C 1
ATOM 2296 O O . VAL A 1 305 ? -0.589 -11.847 -26.338 1.00 94.38 305 VAL A O 1
ATOM 2299 N N . LEU A 1 306 ? -2.066 -13.369 -27.052 1.00 92.56 306 LEU A N 1
ATOM 2300 C CA . LEU A 1 306 ? -2.352 -12.685 -28.310 1.00 92.56 306 LEU A CA 1
ATOM 2301 C C . LEU A 1 306 ? -3.406 -11.582 -28.114 1.00 92.56 306 LEU A C 1
ATOM 2303 O O . LEU A 1 306 ? -4.316 -11.752 -27.299 1.00 92.56 306 LEU A O 1
ATOM 2307 N N . PRO A 1 307 ? -3.395 -10.513 -28.936 1.00 93.81 307 PRO A N 1
ATOM 2308 C CA . PRO A 1 307 ? -4.418 -9.465 -28.886 1.00 93.81 307 PRO A CA 1
ATOM 2309 C C . PRO A 1 307 ? -5.858 -9.977 -29.030 1.00 93.81 307 PRO A C 1
ATOM 2311 O O . PRO A 1 307 ? -6.782 -9.360 -28.522 1.00 93.81 307 PRO A O 1
ATOM 2314 N N . SER A 1 308 ? -6.070 -11.113 -29.702 1.00 91.12 308 SER A N 1
ATOM 2315 C CA . SER A 1 308 ? -7.395 -11.731 -29.852 1.00 91.12 308 SER A CA 1
ATOM 2316 C C . SER A 1 308 ? -7.902 -12.442 -28.592 1.00 91.12 308 SER A C 1
ATOM 2318 O O . SER A 1 308 ? -9.063 -12.838 -28.550 1.00 91.12 308 SER A O 1
ATOM 2320 N N . GLN A 1 309 ? -7.036 -12.669 -27.602 1.00 88.75 309 GLN A N 1
ATOM 2321 C CA . GLN A 1 309 ? -7.356 -13.375 -26.356 1.00 88.75 309 GLN A CA 1
ATOM 2322 C C . GLN A 1 309 ? -7.650 -12.414 -25.200 1.00 88.75 309 GLN A C 1
ATOM 2324 O O . GLN A 1 309 ? -8.056 -12.858 -24.124 1.00 88.75 309 GLN A O 1
ATOM 2329 N N . VAL A 1 310 ? -7.435 -11.113 -25.408 1.00 95.81 310 VAL A N 1
ATOM 2330 C CA . VAL A 1 310 ? -7.539 -10.107 -24.358 1.00 95.81 310 VAL A CA 1
ATOM 2331 C C . VAL A 1 310 ? -8.384 -8.920 -24.788 1.00 95.81 310 VAL A C 1
ATOM 2333 O O . VAL A 1 310 ? -8.389 -8.523 -25.949 1.00 95.81 310 VAL A O 1
ATOM 2336 N N . ASP A 1 311 ? -9.051 -8.306 -23.820 1.00 97.06 311 ASP A N 1
ATOM 2337 C CA . ASP A 1 311 ? -9.561 -6.947 -23.958 1.00 97.06 311 ASP A CA 1
ATOM 2338 C C . ASP A 1 311 ? -8.600 -5.951 -23.329 1.00 97.06 311 ASP A C 1
ATOM 2340 O O . ASP A 1 311 ? -7.891 -6.272 -22.375 1.00 97.06 311 ASP A O 1
ATOM 2344 N N . VAL A 1 312 ? -8.642 -4.712 -23.811 1.00 97.69 312 VAL A N 1
ATOM 2345 C CA . VAL A 1 312 ? -7.946 -3.590 -23.183 1.00 97.69 312 VAL A CA 1
ATOM 2346 C C . VAL A 1 312 ? -8.976 -2.565 -22.728 1.00 97.69 312 VAL A C 1
ATOM 2348 O O . VAL A 1 312 ? -9.678 -1.973 -23.547 1.00 97.69 312 VAL A O 1
ATOM 2351 N N . GLU A 1 313 ? -9.044 -2.345 -21.419 1.00 97.50 313 GLU A N 1
ATOM 2352 C CA . GLU A 1 313 ? -9.911 -1.351 -20.786 1.00 97.50 313 GLU A CA 1
ATOM 2353 C C . GLU A 1 313 ? -9.055 -0.160 -20.347 1.00 97.50 313 GLU A C 1
ATOM 2355 O O . GLU A 1 313 ? -8.323 -0.236 -19.361 1.00 97.50 313 GLU A O 1
ATOM 2360 N N . LEU A 1 314 ? -9.117 0.940 -21.101 1.00 95.75 314 LEU A N 1
ATOM 2361 C CA . LEU A 1 314 ? -8.396 2.162 -20.743 1.00 95.75 314 LEU A CA 1
ATOM 2362 C C . LEU A 1 314 ? -9.043 2.817 -19.524 1.00 95.75 314 LEU A C 1
ATOM 2364 O O . LEU A 1 314 ? -10.265 2.963 -19.455 1.00 95.75 314 LEU A O 1
ATOM 2368 N N . THR A 1 315 ? -8.212 3.244 -18.582 1.00 93.06 315 THR A N 1
ATOM 2369 C CA . THR A 1 315 ? -8.673 3.919 -17.372 1.00 93.06 315 THR A CA 1
ATOM 2370 C C . THR A 1 315 ? -8.709 5.433 -17.574 1.00 93.06 315 THR A C 1
ATOM 2372 O O . THR A 1 315 ? -7.824 5.994 -18.229 1.00 93.06 315 THR A O 1
ATOM 2375 N N . PRO A 1 316 ? -9.708 6.137 -17.010 1.00 91.75 316 PRO A N 1
ATOM 2376 C CA . PRO A 1 316 ? -9.702 7.591 -17.004 1.00 91.75 316 PRO A CA 1
ATOM 2377 C C . PRO A 1 316 ? -8.454 8.125 -16.301 1.00 91.75 316 PRO A C 1
ATOM 2379 O O . PRO A 1 316 ? -8.115 7.684 -15.202 1.00 91.75 316 PRO A O 1
ATOM 2382 N N . VAL A 1 317 ? -7.807 9.114 -16.914 1.00 91.81 317 VAL A N 1
ATOM 2383 C CA . VAL A 1 317 ? -6.655 9.793 -16.314 1.00 91.81 317 VAL A CA 1
ATOM 2384 C C . VAL A 1 317 ? -7.092 10.487 -15.015 1.00 91.81 317 VAL A C 1
ATOM 2386 O O . VAL A 1 317 ? -8.097 11.213 -15.024 1.00 91.81 317 VAL A O 1
ATOM 2389 N N . PRO A 1 318 ? -6.368 10.306 -13.895 1.00 89.00 318 PRO A N 1
ATOM 2390 C CA . PRO A 1 318 ? -6.644 11.030 -12.662 1.00 89.00 318 PRO A CA 1
ATOM 2391 C C . PRO A 1 318 ? -6.637 12.547 -12.888 1.00 89.00 318 PRO A C 1
ATOM 2393 O O . PRO A 1 318 ? -5.719 13.095 -13.490 1.00 89.00 318 PRO A O 1
ATOM 2396 N N . LYS A 1 319 ? -7.652 13.253 -12.371 1.00 88.25 319 LYS A N 1
ATOM 2397 C CA . LYS A 1 319 ? -7.739 14.723 -12.500 1.00 88.25 319 LYS A CA 1
ATOM 2398 C C . LYS A 1 319 ? -6.668 15.465 -11.699 1.00 88.25 319 LYS A C 1
ATOM 2400 O O . LYS A 1 319 ? -6.353 16.604 -12.023 1.00 88.25 319 LYS A O 1
ATOM 2405 N N . ALA A 1 320 ? -6.178 14.849 -10.629 1.00 88.75 320 ALA A N 1
ATOM 2406 C CA . ALA A 1 320 ? -5.164 15.409 -9.753 1.00 88.75 320 ALA A CA 1
ATOM 2407 C C . ALA A 1 320 ? -3.924 14.519 -9.775 1.00 88.75 320 ALA A C 1
ATOM 2409 O O . ALA A 1 320 ? -4.027 13.292 -9.719 1.00 88.75 320 ALA A O 1
ATOM 2410 N N . VAL A 1 321 ? -2.760 15.160 -9.826 1.00 89.50 321 VAL A N 1
ATOM 2411 C CA . VAL A 1 321 ? -1.470 14.497 -9.656 1.00 89.50 321 VAL A CA 1
ATOM 2412 C C . VAL A 1 321 ? -1.344 14.059 -8.203 1.00 89.50 321 VAL A C 1
ATOM 2414 O O . VAL A 1 321 ? -1.589 14.847 -7.287 1.00 89.50 321 VAL A O 1
ATOM 2417 N N . ALA A 1 322 ? -0.968 12.801 -7.990 1.00 89.50 322 ALA A N 1
ATOM 2418 C CA . ALA A 1 322 ? -0.776 12.293 -6.646 1.00 89.50 322 ALA A CA 1
ATOM 2419 C C . ALA A 1 322 ? 0.432 12.943 -5.960 1.00 89.50 322 ALA A C 1
ATOM 2421 O O . ALA A 1 322 ? 1.453 13.251 -6.585 1.00 89.50 322 ALA A O 1
ATOM 2422 N N . THR A 1 323 ? 0.306 13.155 -4.655 1.00 89.25 323 THR A N 1
ATOM 2423 C CA . THR A 1 323 ? 1.228 14.019 -3.908 1.00 89.25 323 THR A CA 1
ATOM 2424 C C . THR A 1 323 ? 2.483 13.291 -3.457 1.00 89.25 323 THR A C 1
ATOM 2426 O O . THR A 1 323 ? 3.517 13.926 -3.263 1.00 89.25 323 THR A O 1
ATOM 2429 N N . THR A 1 324 ? 2.428 11.962 -3.344 1.00 90.81 324 THR A N 1
ATOM 2430 C CA . THR A 1 324 ? 3.580 11.152 -2.933 1.00 90.81 324 THR A CA 1
ATOM 2431 C C . THR A 1 324 ? 4.085 10.259 -4.075 1.00 90.81 324 THR A C 1
ATOM 2433 O O . THR A 1 324 ? 3.309 9.872 -4.956 1.00 90.81 324 THR A O 1
ATOM 2436 N N . PRO A 1 325 ? 5.379 9.887 -4.074 1.00 93.25 325 PRO A N 1
ATOM 2437 C CA . PRO A 1 325 ? 5.949 9.042 -5.124 1.00 93.25 325 PRO A CA 1
ATOM 2438 C C . PRO A 1 325 ? 5.338 7.638 -5.166 1.00 93.25 325 PRO A C 1
ATOM 2440 O O . PRO A 1 325 ? 5.211 7.058 -6.243 1.00 93.25 325 PRO A O 1
ATOM 2443 N N . MET A 1 326 ? 4.910 7.107 -4.017 1.00 91.12 326 MET A N 1
ATOM 2444 C CA . MET A 1 326 ? 4.256 5.799 -3.942 1.00 91.12 326 MET A CA 1
ATOM 2445 C C . MET A 1 326 ? 2.905 5.808 -4.653 1.00 91.12 326 MET A C 1
ATOM 2447 O O . MET A 1 326 ? 2.640 4.936 -5.475 1.00 91.12 326 MET A O 1
ATOM 2451 N N . GLU A 1 327 ? 2.095 6.837 -4.399 1.00 90.00 327 GLU A N 1
ATOM 2452 C CA . GLU A 1 327 ? 0.789 6.995 -5.042 1.00 90.00 327 GLU A CA 1
ATOM 2453 C C . GLU A 1 327 ? 0.917 7.108 -6.560 1.00 90.00 327 GLU A C 1
ATOM 2455 O O . GLU A 1 327 ? 0.137 6.517 -7.304 1.00 90.00 327 GLU A O 1
ATOM 2460 N N . ARG A 1 328 ? 1.921 7.854 -7.036 1.00 93.06 328 ARG A N 1
ATOM 2461 C CA . ARG A 1 328 ? 2.160 8.006 -8.475 1.00 93.06 328 ARG A CA 1
ATOM 2462 C C . ARG A 1 328 ? 2.582 6.697 -9.128 1.00 93.06 328 ARG A C 1
ATOM 2464 O O . ARG A 1 328 ? 2.084 6.382 -10.204 1.00 93.06 328 ARG A O 1
ATOM 2471 N N . ILE A 1 329 ? 3.464 5.922 -8.497 1.00 93.69 329 ILE A N 1
ATOM 2472 C CA . ILE A 1 329 ? 3.849 4.600 -9.018 1.00 93.69 329 ILE A CA 1
ATOM 2473 C C . ILE A 1 329 ? 2.655 3.665 -9.082 1.00 93.69 329 ILE A C 1
ATOM 2475 O O . ILE A 1 329 ? 2.483 2.957 -10.069 1.00 93.69 329 ILE A O 1
ATOM 2479 N N . GLU A 1 330 ? 1.798 3.695 -8.075 1.00 90.56 330 GLU A N 1
ATOM 2480 C CA . GLU A 1 330 ? 0.611 2.859 -8.058 1.00 90.56 330 GLU A CA 1
ATOM 2481 C C . GLU A 1 330 ? -0.409 3.233 -9.137 1.00 90.56 330 GLU A C 1
ATOM 2483 O O . GLU A 1 330 ? -0.971 2.358 -9.803 1.00 90.56 330 GLU A O 1
ATOM 2488 N N . GLN A 1 331 ? -0.592 4.532 -9.383 1.00 92.88 331 GLN A N 1
ATOM 2489 C CA . GLN A 1 331 ? -1.377 5.019 -10.518 1.00 92.88 331 GLN A CA 1
ATOM 2490 C C . GLN A 1 331 ? -0.764 4.624 -11.868 1.00 92.88 331 GLN A C 1
ATOM 2492 O O . GLN A 1 331 ? -1.476 4.568 -12.866 1.00 92.88 331 GLN A O 1
ATOM 2497 N N . ARG A 1 332 ? 0.534 4.310 -11.918 1.00 95.69 332 ARG A N 1
ATOM 2498 C CA . ARG A 1 332 ? 1.236 3.785 -13.096 1.00 95.69 332 ARG A CA 1
ATOM 2499 C C . ARG A 1 332 ? 1.350 2.260 -13.041 1.00 95.69 332 ARG A C 1
ATOM 2501 O O . ARG A 1 332 ? 2.439 1.708 -13.192 1.00 95.69 332 ARG A O 1
ATOM 2508 N N . SER A 1 333 ? 0.231 1.576 -12.845 1.00 95.94 333 SER A N 1
ATOM 2509 C CA . SER A 1 333 ? 0.169 0.114 -12.818 1.00 95.94 333 SER A CA 1
ATOM 2510 C C . SER A 1 333 ? -0.453 -0.464 -14.087 1.00 95.94 333 SER A C 1
ATOM 2512 O O . SER A 1 333 ? -1.098 0.217 -14.887 1.00 95.94 333 SER A O 1
ATOM 2514 N N . VAL A 1 334 ? -0.246 -1.760 -14.285 1.00 97.44 334 VAL A N 1
ATOM 2515 C CA . VAL A 1 334 ? -1.069 -2.562 -15.183 1.00 97.44 334 VAL A CA 1
ATOM 2516 C C . VAL A 1 334 ? -1.748 -3.633 -14.358 1.00 97.44 334 VAL A C 1
ATOM 2518 O O . VAL A 1 334 ? -1.094 -4.410 -13.660 1.00 97.44 334 VAL A O 1
ATOM 2521 N N . ARG A 1 335 ? -3.075 -3.666 -14.435 1.00 96.31 335 ARG A N 1
ATOM 2522 C CA . ARG A 1 335 ? -3.906 -4.651 -13.746 1.00 96.31 335 ARG A CA 1
ATOM 2523 C C . ARG A 1 335 ? -4.539 -5.595 -14.752 1.00 96.31 335 ARG A C 1
ATOM 2525 O O . ARG A 1 335 ? -4.696 -5.264 -15.924 1.00 96.31 335 ARG A O 1
ATOM 2532 N N . VAL A 1 336 ? -4.899 -6.777 -14.283 1.00 95.94 336 VAL A N 1
ATOM 2533 C CA . VAL A 1 336 ? -5.541 -7.814 -15.076 1.00 95.94 336 VAL A CA 1
ATOM 2534 C C . VAL A 1 336 ? -6.795 -8.272 -14.356 1.00 95.94 336 VAL A C 1
ATOM 2536 O O . VAL A 1 336 ? -6.776 -8.522 -13.151 1.00 95.94 336 VAL A O 1
ATOM 2539 N N . ARG A 1 337 ? -7.884 -8.400 -15.107 1.00 95.25 337 ARG A N 1
ATOM 2540 C CA . ARG A 1 337 ? -9.137 -8.993 -14.649 1.00 95.25 337 ARG A CA 1
ATOM 2541 C C . ARG A 1 337 ? -9.371 -10.292 -15.405 1.00 95.25 337 ARG A C 1
ATOM 2543 O O . ARG A 1 337 ? -9.282 -10.321 -16.630 1.00 95.25 337 ARG A O 1
ATOM 2550 N N . ILE A 1 338 ? -9.676 -11.356 -14.673 1.00 92.81 338 ILE A N 1
ATOM 2551 C CA . ILE A 1 338 ? -10.000 -12.667 -15.244 1.00 92.81 338 ILE A CA 1
ATOM 2552 C C . ILE A 1 338 ? -11.510 -12.862 -15.126 1.00 92.81 338 ILE A C 1
ATOM 2554 O O . ILE A 1 338 ? -12.060 -12.767 -14.028 1.00 92.81 338 ILE A O 1
ATOM 2558 N N . THR A 1 339 ? -12.176 -13.115 -16.251 1.00 91.31 339 THR A N 1
ATOM 2559 C CA . THR A 1 339 ? -13.616 -13.395 -16.293 1.00 91.31 339 THR A CA 1
ATOM 2560 C C . THR A 1 339 ? -13.839 -14.769 -16.898 1.00 91.31 339 THR A C 1
ATOM 2562 O O . THR A 1 339 ? -13.549 -14.989 -18.076 1.00 91.31 339 THR A O 1
ATOM 2565 N N . ASP A 1 340 ? -14.368 -15.695 -16.101 1.00 84.44 340 ASP A N 1
ATOM 2566 C CA . ASP A 1 340 ? -14.758 -17.003 -16.612 1.00 84.44 340 ASP A CA 1
ATOM 2567 C C . ASP A 1 340 ? -15.885 -16.833 -17.634 1.00 84.44 340 ASP A C 1
ATOM 2569 O O . ASP A 1 340 ? -16.900 -16.172 -17.378 1.00 84.44 340 ASP A O 1
ATOM 2573 N N . VAL A 1 341 ? -15.707 -17.435 -18.808 1.00 74.38 341 VAL A N 1
ATOM 2574 C CA . VAL A 1 341 ? -16.787 -17.554 -19.782 1.00 74.38 341 VAL A CA 1
ATOM 2575 C C . VAL A 1 341 ? -17.755 -18.572 -19.192 1.00 74.38 341 VAL A C 1
ATOM 2577 O O . VAL A 1 341 ? -17.421 -19.749 -19.071 1.00 74.38 341 VAL A O 1
ATOM 2580 N N . ARG A 1 342 ? -18.926 -18.114 -18.729 1.00 58.50 342 ARG A N 1
ATOM 2581 C CA . ARG A 1 342 ? -19.975 -19.044 -18.295 1.00 58.50 342 ARG A CA 1
ATOM 2582 C C . ARG A 1 342 ? -20.316 -19.955 -19.486 1.00 58.50 342 ARG A C 1
ATOM 2584 O O . ARG A 1 342 ? -20.468 -19.410 -20.582 1.00 58.50 342 ARG A O 1
ATOM 2591 N N . PRO A 1 343 ? -20.390 -21.281 -19.283 1.00 51.38 343 PRO A N 1
ATOM 2592 C CA . PRO A 1 343 ? -20.764 -22.214 -20.340 1.00 51.38 343 PRO A CA 1
ATOM 2593 C C . PRO A 1 343 ? -22.165 -21.939 -20.888 1.00 51.38 343 PRO A C 1
ATOM 2595 O O . PRO A 1 343 ? -23.012 -21.406 -20.127 1.00 51.38 343 PRO A O 1
#

Sequence (343 aa):
MTAIDVTVDDTIYQAAPTIYFARNSTNLVDGSSVTAQMQQRVLASVQQQLATRNGARITIEGMTSRDEEARLARERVSWVLRSLNTDPNLTTVVTSVGDSVTHPELADEQRRVRILIDGEAQVLEVHGTSSVKRFTPIELTAVHSVTCEAGPCTESIEASANVRKLDPVSGRALPTFVLNEADMSGSPLRSVVRVDASLTDSLGQTARSSATKVVVALERVGVVKVVRAAHGGVAPMNELTLGFCDFDKATMSAIDRSVIERVREATARGARITIIPSTDGFGSSEYNDKLQRRRAAEAMDVLGVLPSQVDVELTPVPKAVATTPMERIEQRSVRVRITDVRP

pLDDT: mean 89.88, std 10.53, range [47.84, 98.56]

Secondary structure (DSSP, 8-state):
-EEEEEEEEEEEEEE-SEEEB-TTSSSB--SHHHHHHHHHHHHHHHHHHHHHSTT--EEEEEEE-TTS-THHHHHHHHHHHHHHT--GGGEEEEEEEPPPPSSGGGTGGGSEEEEEETTBPBPEEEEEEEEEEEEPPEEEE-------TTSPPEEEEEEEETTEEPPB-TT-SS-EEEEPGGG-BTTTTEEEEEEEEEEE-TTS-EEEEEEEEEEEEEEEEEEEEEEEEETTEEPPTTEEEEEEE-TT--SEEEE-HHHHHHHHHHHHTT-EEEEEE---S-S-HHHHHHHHHHHHHHHHHHHT--GGGEEE-PPPPPSS--SSHHHHHHHTEEEEEEE----